Protein AF-A0A3D5J5J3-F1 (afdb_monomer_lite)

Organism: NCBI:txid398743

pLDDT: mean 87.28, std 13.58, range [39.84, 97.69]

Secondary structure (DSSP, 8-state):
----------------HHHHHHHHHHTHHHHHHHHHHHHHHHHHHHHTSPPPEEEEEEEE-PPPPPTT--TT-------SS--HHHHHHHHHHTSHHHHHHHHHHTT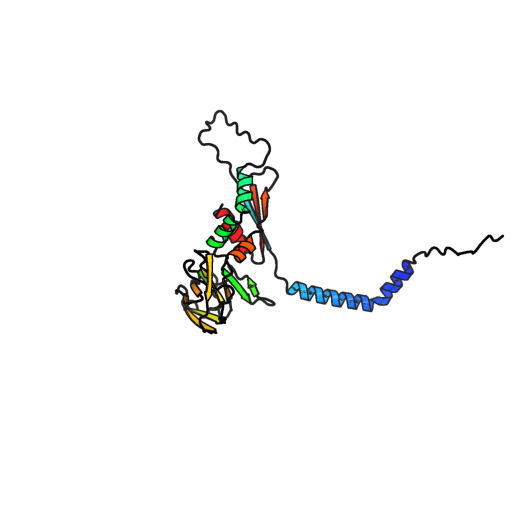TTEEEEEE-SSSEEE-TTTSSEEEEE-TTSEEEBSPEEEEEE-SSSEEEEEEEPPSSEEEEETTT--EEEE--S--EEEEEEETT-EEE-SS-EEEEEE-SSPP-TT-EEEEEEPPHHHHHHHHTT-EEEESSTT-SEEEEEEEES-HHHHHHHHHHHHHH-

Foldseek 3Di:
DDDDDDPPPPPPPPPPPVVVVVVVVVVVVVVVVVVVVVVVVVVVVVVQDFDKDKDKDKDFADDDDDPPDDPPDDPPPPPFAAPPVLVVLLPLLLDLVLLLQLCLVVVLLKFKWFDDPNGIAGCVPVDQKDKAAPLQDWAWAPWKWKWAAADPWKIKIKTFDDQWTKIARNVVLDIDIDGDPDGMDIDMDTQQDFDDDNHGTIGIHGDPHDDPHPTIMIIGGHRSVVSSVQFSPWDWDAPDGRGSMIMTMDMDSDPVVRVSSVVSSVVSD

Radius of gyration: 30.48 Å; chains: 1; bounding box: 110×50×76 Å

Structure (mmCIF, N/CA/C/O backbone):
data_AF-A0A3D5J5J3-F1
#
_entry.id   AF-A0A3D5J5J3-F1
#
loop_
_atom_site.group_PDB
_atom_site.id
_atom_site.type_symbol
_atom_site.label_atom_id
_atom_site.label_alt_id
_atom_site.label_comp_id
_atom_site.label_asym_id
_atom_site.label_entity_id
_atom_site.label_seq_id
_atom_site.pdbx_PDB_ins_code
_atom_site.Cartn_x
_atom_site.Cartn_y
_atom_site.Cartn_z
_atom_site.occupancy
_atom_site.B_iso_or_equiv
_atom_site.auth_seq_id
_atom_site.auth_comp_id
_atom_site.auth_asym_id
_atom_site.auth_atom_id
_atom_site.pdbx_PDB_model_num
ATOM 1 N N . MET A 1 1 ? 87.410 9.913 -2.635 1.00 39.84 1 MET A N 1
ATOM 2 C CA . MET A 1 1 ? 86.951 9.200 -3.844 1.00 39.84 1 MET A CA 1
ATOM 3 C C . MET A 1 1 ? 86.906 7.730 -3.463 1.00 39.84 1 MET A C 1
ATOM 5 O O . MET A 1 1 ? 87.960 7.125 -3.438 1.00 39.84 1 MET A O 1
ATOM 9 N N . ALA A 1 2 ? 85.840 7.141 -2.916 1.00 46.59 2 ALA A N 1
ATOM 10 C CA . ALA A 1 2 ? 84.406 7.306 -3.168 1.00 46.59 2 ALA A CA 1
ATOM 11 C C . ALA A 1 2 ? 84.091 7.226 -4.662 1.00 46.59 2 ALA A C 1
ATOM 13 O O . ALA A 1 2 ? 84.246 8.241 -5.336 1.00 46.59 2 ALA A O 1
ATOM 14 N N . HIS A 1 3 ? 83.781 6.017 -5.142 1.00 42.28 3 HIS A N 1
ATOM 15 C CA . HIS A 1 3 ? 82.598 5.666 -5.942 1.00 42.28 3 HIS A CA 1
ATOM 16 C C . HIS A 1 3 ? 82.651 4.186 -6.382 1.00 42.28 3 HIS A C 1
ATOM 18 O O . HIS A 1 3 ? 83.746 3.650 -6.533 1.00 42.28 3 HIS A O 1
ATOM 24 N N . GLU A 1 4 ? 81.460 3.605 -6.579 1.00 45.56 4 GLU A N 1
ATOM 25 C CA . GLU A 1 4 ? 81.121 2.323 -7.229 1.00 45.56 4 GLU A CA 1
ATOM 26 C C . GLU A 1 4 ? 81.507 1.021 -6.479 1.00 45.56 4 GLU A C 1
ATOM 28 O O . GLU A 1 4 ? 82.667 0.785 -6.169 1.00 45.56 4 GLU A O 1
ATOM 33 N N . GLU A 1 5 ? 80.621 0.068 -6.176 1.00 45.16 5 GLU A N 1
ATOM 34 C CA . GLU A 1 5 ? 79.220 -0.137 -6.558 1.00 45.16 5 GLU A CA 1
ATOM 35 C C . GLU A 1 5 ? 78.617 -1.169 -5.581 1.00 45.16 5 GLU A C 1
ATOM 37 O O . GLU A 1 5 ? 79.081 -2.309 -5.501 1.00 45.16 5 GLU A O 1
ATOM 42 N N . ASP A 1 6 ? 77.587 -0.778 -4.824 1.00 46.19 6 ASP A N 1
ATOM 43 C CA . ASP A 1 6 ? 76.689 -1.742 -4.193 1.00 46.19 6 ASP A CA 1
ATOM 44 C C . ASP A 1 6 ? 75.953 -2.462 -5.323 1.00 46.19 6 ASP A C 1
ATOM 46 O O . ASP A 1 6 ? 75.063 -1.903 -5.967 1.00 46.19 6 ASP A O 1
ATOM 50 N N . HIS A 1 7 ? 76.320 -3.719 -5.561 1.00 44.44 7 HIS A N 1
ATOM 51 C CA . HIS A 1 7 ? 75.531 -4.640 -6.366 1.00 44.44 7 HIS A CA 1
ATOM 52 C C . HIS A 1 7 ? 74.226 -4.939 -5.609 1.00 44.44 7 HIS A C 1
ATOM 54 O O . HIS A 1 7 ? 74.050 -5.990 -4.992 1.00 44.44 7 HIS A O 1
ATOM 60 N N . ILE A 1 8 ? 73.286 -3.995 -5.649 1.00 54.59 8 ILE A N 1
ATOM 61 C CA . ILE A 1 8 ? 71.881 -4.280 -5.397 1.00 54.59 8 ILE A CA 1
ATOM 62 C C . ILE A 1 8 ? 71.469 -5.172 -6.559 1.00 54.59 8 ILE A C 1
ATOM 64 O O . ILE A 1 8 ? 71.226 -4.712 -7.673 1.00 54.59 8 ILE A O 1
ATOM 68 N N . SER A 1 9 ? 71.472 -6.481 -6.320 1.00 46.94 9 SER A N 1
ATOM 69 C CA . SER A 1 9 ? 70.801 -7.426 -7.193 1.00 46.94 9 SER A CA 1
ATOM 70 C C . SER A 1 9 ? 69.340 -7.000 -7.263 1.00 46.94 9 SER A C 1
ATOM 72 O O . SER A 1 9 ? 68.570 -7.244 -6.331 1.00 46.94 9 SER A O 1
ATOM 74 N N . ASP A 1 10 ? 68.991 -6.329 -8.352 1.00 52.75 10 ASP A N 1
ATOM 75 C CA . ASP A 1 10 ? 67.630 -6.062 -8.778 1.00 52.75 10 ASP A CA 1
ATOM 76 C C . ASP A 1 10 ? 66.994 -7.420 -9.107 1.00 52.75 10 ASP A C 1
ATOM 78 O O . ASP A 1 10 ? 66.958 -7.888 -10.247 1.00 52.75 10 ASP A O 1
ATOM 82 N N . VAL A 1 11 ? 66.601 -8.150 -8.058 1.00 53.28 11 VAL A N 1
ATOM 83 C CA . VAL A 1 11 ? 65.781 -9.348 -8.185 1.00 53.28 11 VAL A CA 1
ATOM 84 C C . VAL A 1 11 ? 64.400 -8.829 -8.527 1.00 53.28 11 VAL A C 1
ATOM 86 O O . VAL A 1 11 ? 63.564 -8.612 -7.649 1.00 53.28 11 VAL A O 1
ATOM 89 N N . GLY A 1 12 ? 64.174 -8.610 -9.821 1.00 54.88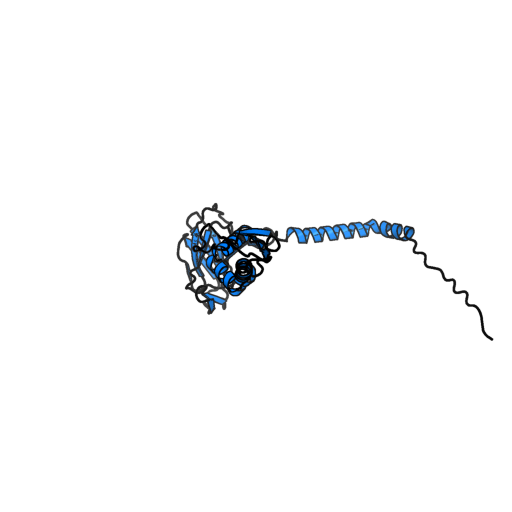 12 GLY A N 1
ATOM 90 C CA . GLY A 1 12 ? 62.841 -8.471 -10.374 1.00 54.88 12 GLY A CA 1
ATOM 91 C C . GLY A 1 12 ? 62.007 -9.631 -9.848 1.00 54.88 12 GLY A C 1
ATOM 92 O O . GLY A 1 12 ? 62.192 -10.778 -10.264 1.00 54.88 12 GLY A O 1
ATOM 93 N N . SER A 1 13 ? 61.151 -9.336 -8.867 1.00 62.59 13 SER A N 1
ATOM 94 C CA . SER A 1 13 ? 60.240 -10.284 -8.234 1.00 62.59 13 SER A CA 1
ATOM 95 C C . SER A 1 13 ? 59.271 -10.771 -9.302 1.00 62.59 13 SER A C 1
ATOM 97 O O . SER A 1 13 ? 58.202 -10.207 -9.531 1.00 62.59 13 SER A O 1
ATOM 99 N N . THR A 1 14 ? 59.703 -11.788 -10.040 1.00 70.75 14 THR A N 1
ATOM 100 C CA . THR A 1 14 ? 58.895 -12.444 -11.052 1.00 70.75 14 THR A CA 1
ATOM 101 C C . THR A 1 14 ? 57.861 -13.243 -10.280 1.00 70.75 14 THR A C 1
ATOM 103 O O . THR A 1 14 ? 58.182 -14.257 -9.663 1.00 70.75 14 THR A O 1
ATOM 106 N N . PHE A 1 15 ? 56.633 -12.731 -10.229 1.00 79.44 15 PHE A N 1
ATOM 107 C CA . PHE A 1 15 ? 55.535 -13.372 -9.519 1.00 79.44 15 PHE A CA 1
ATOM 108 C C . PHE A 1 15 ? 55.319 -14.793 -10.061 1.00 79.44 15 PHE A C 1
ATOM 110 O O . PHE A 1 15 ? 54.893 -14.973 -11.204 1.00 79.44 15 PHE A O 1
ATOM 117 N N . ASP A 1 16 ? 55.605 -15.807 -9.240 1.00 84.56 16 ASP A N 1
ATOM 118 C CA . ASP A 1 16 ? 55.347 -17.206 -9.582 1.00 84.56 16 ASP A CA 1
ATOM 119 C C . ASP A 1 16 ? 53.846 -17.503 -9.487 1.00 84.56 16 ASP A C 1
ATOM 121 O O . ASP A 1 16 ? 53.306 -17.932 -8.461 1.00 84.56 16 ASP A O 1
ATOM 125 N N . PHE A 1 17 ? 53.166 -17.273 -10.606 1.00 86.62 17 PHE A N 1
ATOM 126 C CA . PHE A 1 17 ? 51.742 -17.534 -10.756 1.00 86.62 17 PHE A CA 1
ATOM 127 C C . PHE A 1 17 ? 51.383 -19.001 -10.473 1.00 86.62 17 PHE A C 1
ATOM 129 O O . PHE A 1 17 ? 50.356 -19.287 -9.854 1.00 86.62 17 PHE A O 1
ATOM 136 N N . LYS A 1 18 ? 52.229 -19.951 -10.886 1.00 85.38 18 LYS A N 1
ATOM 137 C CA . LYS A 1 18 ? 51.940 -21.385 -10.761 1.00 85.38 18 LYS A CA 1
ATOM 138 C C . LYS A 1 18 ? 52.036 -21.841 -9.305 1.00 85.38 18 LYS A C 1
ATOM 140 O O . LYS A 1 18 ? 51.146 -22.550 -8.827 1.00 85.38 18 LYS A O 1
ATOM 145 N N . GLY A 1 19 ? 53.076 -21.402 -8.595 1.00 86.25 19 GLY A N 1
ATOM 146 C CA . GLY A 1 19 ? 53.246 -21.652 -7.164 1.00 86.25 19 GLY A CA 1
ATOM 147 C C . GLY A 1 19 ? 52.129 -21.029 -6.323 1.00 86.25 19 GLY A C 1
ATOM 148 O O . GLY A 1 19 ? 51.603 -21.672 -5.410 1.00 86.25 19 GLY A O 1
ATOM 149 N N . PHE A 1 20 ? 51.691 -19.817 -6.676 1.00 88.81 20 PHE A N 1
ATOM 150 C CA . PHE A 1 20 ? 50.567 -19.153 -6.015 1.00 88.81 20 PHE A CA 1
ATOM 151 C C . PHE A 1 20 ? 49.255 -19.945 -6.149 1.00 88.81 20 PHE A C 1
ATOM 153 O O . PHE A 1 20 ? 48.585 -20.196 -5.146 1.00 88.81 20 PHE A O 1
ATOM 160 N N . VAL A 1 21 ? 48.911 -20.409 -7.356 1.00 89.19 21 VAL A N 1
ATOM 161 C CA . VAL A 1 21 ? 47.674 -21.176 -7.599 1.00 89.19 21 VAL A CA 1
ATOM 162 C C . VAL A 1 21 ? 47.655 -22.494 -6.817 1.00 89.19 21 VAL A C 1
ATOM 164 O O . VAL A 1 21 ? 46.655 -22.806 -6.168 1.00 89.19 21 VAL A O 1
ATOM 167 N N . LEU A 1 22 ? 48.761 -23.247 -6.805 1.00 89.56 22 LEU A N 1
ATOM 168 C CA . LEU A 1 22 ? 48.863 -24.488 -6.021 1.00 89.56 22 LEU A CA 1
ATOM 169 C C . LEU A 1 22 ? 48.697 -24.232 -4.518 1.00 89.56 22 LEU A C 1
ATOM 171 O O . LEU A 1 22 ? 48.034 -25.006 -3.824 1.00 89.56 22 LEU A O 1
ATOM 175 N N . LYS A 1 23 ? 49.245 -23.117 -4.018 1.00 88.44 23 LYS A N 1
ATOM 176 C CA . LYS A 1 23 ? 49.096 -22.712 -2.617 1.00 88.44 23 LYS A CA 1
ATOM 177 C C . LYS A 1 23 ? 47.645 -22.379 -2.272 1.00 88.44 23 LYS A C 1
ATOM 179 O O . LYS A 1 23 ? 47.175 -22.809 -1.225 1.00 88.44 23 LYS A O 1
ATOM 184 N N . VAL A 1 24 ? 46.918 -21.681 -3.146 1.00 89.25 24 VAL A N 1
ATOM 185 C CA . VAL A 1 24 ? 45.486 -21.382 -2.950 1.00 89.25 24 VAL A CA 1
ATOM 186 C C . VAL A 1 24 ? 44.647 -22.663 -2.946 1.00 89.25 24 VAL A C 1
ATOM 188 O O . VAL A 1 24 ? 43.840 -22.859 -2.038 1.00 89.25 24 VAL A O 1
ATOM 191 N N . ILE A 1 25 ? 44.875 -23.575 -3.898 1.00 90.50 25 ILE A N 1
ATOM 192 C CA . ILE A 1 25 ? 44.150 -24.857 -3.981 1.00 90.50 25 ILE A CA 1
ATOM 193 C C . ILE A 1 25 ? 44.450 -25.755 -2.770 1.00 90.50 25 ILE A C 1
ATOM 195 O O . ILE A 1 25 ? 43.572 -26.486 -2.317 1.00 90.50 25 ILE A O 1
ATOM 199 N N . SER A 1 26 ? 45.644 -25.669 -2.177 1.00 92.44 26 SER A N 1
ATOM 200 C CA . SER A 1 26 ? 45.972 -26.392 -0.937 1.00 92.44 26 SER A CA 1
ATOM 201 C C . SER A 1 26 ? 45.006 -26.061 0.217 1.00 92.44 26 SER A C 1
ATOM 203 O O . SER A 1 26 ? 44.666 -26.931 1.021 1.00 92.44 26 SER A O 1
ATOM 205 N N . TYR A 1 27 ? 44.450 -24.842 0.246 1.00 93.31 27 TYR A N 1
ATOM 206 C CA . TYR A 1 27 ? 43.422 -24.422 1.206 1.00 93.31 27 TYR A CA 1
ATOM 207 C C . TYR A 1 27 ? 41.985 -24.798 0.792 1.00 93.31 27 TYR A C 1
ATOM 209 O O . TYR A 1 27 ? 41.029 -24.188 1.275 1.00 93.31 27 TYR A O 1
ATOM 217 N N . TRP A 1 28 ? 41.790 -25.818 -0.054 1.00 91.69 28 TRP A N 1
ATOM 218 C CA . TRP A 1 28 ? 40.473 -26.237 -0.562 1.00 91.69 28 TRP A CA 1
ATOM 219 C C . TRP A 1 28 ? 39.405 -26.435 0.526 1.00 91.69 28 TRP A C 1
ATOM 221 O O . TRP A 1 28 ? 38.234 -26.161 0.278 1.00 91.69 28 TRP A O 1
ATOM 231 N N . LYS A 1 29 ? 39.783 -26.847 1.747 1.00 95.06 29 LYS A N 1
ATOM 232 C CA . LYS A 1 29 ? 38.853 -26.965 2.887 1.00 95.06 29 LYS A CA 1
ATOM 233 C C . LYS A 1 29 ? 38.291 -25.610 3.329 1.00 95.06 29 LYS A C 1
ATOM 235 O O . LYS A 1 29 ? 37.094 -25.509 3.575 1.00 95.06 29 LYS A O 1
ATOM 240 N N . LEU A 1 30 ? 39.133 -24.573 3.408 1.00 94.12 30 LEU A N 1
ATOM 241 C CA . LEU A 1 30 ? 38.703 -23.206 3.733 1.00 94.12 30 LEU A CA 1
ATOM 242 C C . LEU A 1 30 ? 37.847 -22.622 2.609 1.00 94.12 30 LEU A C 1
ATOM 244 O O . LEU A 1 30 ? 36.858 -21.949 2.884 1.00 94.12 30 LEU A O 1
ATOM 248 N N . ILE A 1 31 ? 38.195 -22.922 1.355 1.00 93.50 31 ILE A N 1
ATOM 249 C CA . ILE A 1 31 ? 37.403 -22.524 0.187 1.00 93.50 31 ILE A CA 1
ATOM 250 C C . ILE A 1 31 ? 36.017 -23.172 0.251 1.00 93.50 31 ILE A C 1
ATOM 252 O O . ILE A 1 31 ? 35.013 -22.470 0.178 1.00 93.50 31 ILE A O 1
ATOM 256 N N . LEU A 1 32 ? 35.945 -24.489 0.458 1.00 95.44 32 LEU A N 1
ATOM 257 C CA . LEU A 1 32 ? 34.681 -25.218 0.558 1.00 95.44 32 LEU A CA 1
ATOM 258 C C . LEU A 1 32 ? 33.825 -24.718 1.728 1.00 95.44 32 LEU A C 1
ATOM 260 O O . LEU A 1 32 ? 32.619 -24.522 1.574 1.00 95.44 32 LEU A O 1
ATOM 264 N N . PHE A 1 33 ? 34.446 -24.468 2.881 1.00 96.81 33 PHE A N 1
ATOM 265 C CA . PHE A 1 33 ? 33.766 -23.889 4.034 1.00 96.81 33 PHE A CA 1
ATOM 266 C C . PHE A 1 33 ? 33.207 -22.495 3.716 1.00 96.81 33 PHE A C 1
ATOM 268 O O . PHE A 1 33 ? 32.026 -22.243 3.939 1.00 96.81 33 PHE A O 1
ATOM 275 N N . SER A 1 34 ? 34.018 -21.618 3.119 1.00 96.19 34 SER A N 1
ATOM 276 C CA . SER A 1 34 ? 33.604 -20.270 2.712 1.00 96.19 34 SER A CA 1
ATOM 277 C C . SER A 1 34 ? 32.453 -20.291 1.699 1.00 96.19 34 SER A C 1
ATOM 279 O O . SER A 1 34 ? 31.481 -19.548 1.852 1.00 96.19 34 SER A O 1
ATOM 281 N N . ILE A 1 35 ? 32.499 -21.190 0.709 1.00 96.62 35 ILE A N 1
ATOM 282 C CA . ILE A 1 35 ? 31.411 -21.390 -0.261 1.00 96.62 35 ILE A CA 1
ATOM 283 C C . ILE A 1 35 ? 30.136 -21.840 0.453 1.00 96.62 35 ILE A C 1
ATOM 285 O O . ILE A 1 35 ? 29.069 -21.282 0.211 1.00 96.62 35 ILE A O 1
ATOM 289 N N . THR A 1 36 ? 30.242 -22.811 1.362 1.00 97.62 36 THR A N 1
ATOM 290 C CA . THR A 1 36 ? 29.091 -23.338 2.111 1.00 97.62 36 THR A CA 1
ATOM 291 C C . THR A 1 36 ? 28.426 -22.242 2.941 1.00 97.62 36 THR A C 1
ATOM 293 O O . THR A 1 36 ? 27.210 -22.072 2.879 1.00 97.62 36 THR A O 1
ATOM 296 N N . VAL A 1 37 ? 29.218 -21.445 3.666 1.00 97.69 37 VAL A N 1
ATOM 297 C CA . VAL A 1 37 ? 28.715 -20.307 4.448 1.00 97.69 37 VAL A CA 1
ATOM 298 C C . VAL A 1 37 ? 28.074 -19.259 3.535 1.00 97.69 37 VAL A C 1
ATOM 300 O O . VAL A 1 37 ? 26.977 -18.784 3.822 1.00 97.69 37 VAL A O 1
ATOM 303 N N . SER A 1 38 ? 28.706 -18.939 2.405 1.00 97.31 38 SER A N 1
ATOM 304 C CA . SER A 1 38 ? 28.184 -17.959 1.444 1.00 97.31 38 SER A CA 1
ATOM 305 C C . SER A 1 38 ? 26.843 -18.395 0.845 1.00 97.31 38 SER A C 1
ATOM 307 O O . SER A 1 38 ? 25.917 -17.589 0.764 1.00 97.31 38 SER A O 1
ATOM 309 N N . LEU A 1 39 ? 26.700 -19.676 0.482 1.00 97.69 39 LEU A N 1
ATOM 310 C CA . LEU A 1 39 ? 25.444 -20.244 -0.015 1.00 97.69 39 LEU A CA 1
ATOM 311 C C . LEU A 1 39 ? 24.358 -20.263 1.063 1.00 97.69 39 LEU A C 1
ATOM 313 O O . LEU A 1 39 ? 23.215 -19.917 0.770 1.00 97.69 39 LEU A O 1
ATOM 317 N N . ALA A 1 40 ? 24.705 -20.598 2.308 1.00 97.25 40 ALA A N 1
ATOM 318 C CA . ALA A 1 40 ? 23.764 -20.561 3.424 1.00 97.25 40 ALA A CA 1
ATOM 319 C C . ALA A 1 40 ? 23.225 -19.139 3.664 1.00 97.25 40 ALA A C 1
ATOM 321 O O . ALA A 1 40 ? 22.014 -18.947 3.781 1.00 97.25 40 ALA A O 1
ATOM 322 N N . VAL A 1 41 ? 24.103 -18.128 3.660 1.00 96.69 41 VAL A N 1
ATOM 323 C CA . VAL A 1 41 ? 23.714 -16.712 3.798 1.00 96.69 41 VAL A CA 1
ATOM 324 C C . VAL A 1 41 ? 22.884 -16.242 2.599 1.00 96.69 41 VAL A C 1
ATOM 326 O O . VAL A 1 41 ? 21.880 -15.548 2.774 1.00 96.69 41 VAL A O 1
ATOM 329 N N . ALA A 1 42 ? 23.257 -16.632 1.377 1.00 96.44 42 ALA A N 1
ATOM 330 C CA . ALA A 1 42 ? 22.503 -16.292 0.173 1.00 96.44 42 ALA A CA 1
ATOM 331 C C . ALA A 1 42 ? 21.087 -16.892 0.195 1.00 96.44 42 ALA A C 1
ATOM 333 O O . ALA A 1 42 ? 20.120 -16.179 -0.071 1.00 96.44 42 ALA A O 1
ATOM 334 N N . TYR A 1 43 ? 20.956 -18.168 0.570 1.00 95.56 43 TYR A N 1
ATOM 335 C CA . TYR A 1 43 ? 19.669 -18.850 0.707 1.00 95.56 43 TYR A CA 1
ATOM 336 C C . TYR A 1 43 ? 18.789 -18.180 1.767 1.00 95.56 43 TYR A C 1
ATOM 338 O O . TYR A 1 43 ? 17.646 -17.824 1.482 1.00 95.56 43 TYR A O 1
ATOM 346 N N . TYR A 1 44 ? 19.350 -17.922 2.954 1.00 93.50 44 TYR A N 1
ATOM 347 C CA . TYR A 1 44 ? 18.651 -17.251 4.052 1.00 93.50 44 TYR A CA 1
ATOM 348 C C . TYR A 1 44 ? 18.076 -15.889 3.638 1.00 93.50 44 TYR A C 1
ATOM 350 O O . TYR A 1 44 ? 16.941 -15.556 3.979 1.00 93.50 44 TYR A O 1
ATOM 358 N N . ASN A 1 45 ? 18.841 -15.114 2.865 1.00 92.56 45 ASN A N 1
ATOM 359 C CA . ASN A 1 45 ? 18.398 -13.816 2.365 1.00 92.56 45 ASN A CA 1
ATOM 360 C C . ASN A 1 45 ? 17.374 -13.922 1.227 1.00 92.56 45 ASN A C 1
ATOM 362 O O . ASN A 1 45 ? 16.492 -13.073 1.141 1.00 92.56 45 ASN A O 1
ATOM 366 N N . ASN A 1 46 ? 17.491 -14.911 0.337 1.00 91.94 46 ASN A N 1
ATOM 367 C CA . ASN A 1 46 ? 16.614 -15.037 -0.830 1.00 91.94 46 ASN A CA 1
ATOM 368 C C . ASN A 1 46 ? 15.195 -15.460 -0.426 1.00 91.94 46 ASN A C 1
ATOM 370 O O . ASN A 1 46 ? 14.224 -14.814 -0.804 1.00 91.94 46 ASN A O 1
ATOM 374 N N . VAL A 1 47 ? 15.083 -16.468 0.442 1.00 89.50 47 VAL A N 1
ATOM 375 C CA . VAL A 1 47 ? 13.795 -17.029 0.883 1.00 89.50 47 VAL A CA 1
ATOM 376 C C . VAL A 1 47 ? 12.908 -16.003 1.608 1.00 89.50 47 VAL A C 1
ATOM 378 O O . VAL A 1 47 ? 11.685 -16.093 1.574 1.00 89.50 47 VAL A O 1
ATOM 381 N N . ARG A 1 48 ? 13.508 -14.985 2.235 1.00 89.62 48 ARG A N 1
ATOM 382 C CA . ARG A 1 48 ? 12.783 -13.948 2.988 1.00 89.62 48 ARG A CA 1
ATOM 383 C C . ARG A 1 48 ? 12.432 -12.710 2.169 1.00 89.62 48 ARG A C 1
ATOM 385 O O . ARG A 1 48 ? 11.743 -11.830 2.681 1.00 89.62 48 ARG A O 1
ATOM 392 N N . LYS A 1 49 ? 12.913 -12.584 0.931 1.00 89.00 49 LYS A N 1
ATOM 393 C CA . LYS A 1 49 ? 12.600 -11.426 0.085 1.00 89.00 49 LYS A CA 1
ATOM 394 C C . LYS A 1 49 ? 11.264 -11.636 -0.616 1.00 89.00 49 LYS A C 1
ATOM 396 O O . LYS A 1 49 ? 11.030 -12.678 -1.217 1.00 89.00 49 LYS A O 1
ATOM 401 N N . LEU A 1 50 ? 10.399 -10.623 -0.566 1.00 89.38 50 LEU A N 1
ATOM 402 C CA . LEU A 1 50 ? 9.163 -10.638 -1.349 1.00 89.38 50 LEU A CA 1
ATOM 403 C C . LEU A 1 50 ? 9.477 -10.439 -2.835 1.00 89.38 50 LEU A C 1
ATOM 405 O O . LEU A 1 50 ? 10.386 -9.667 -3.163 1.00 89.38 50 LEU A O 1
ATOM 409 N N . PRO A 1 51 ? 8.719 -11.086 -3.736 1.00 89.75 51 PRO A N 1
ATOM 410 C CA . PRO A 1 51 ? 8.820 -10.806 -5.157 1.00 89.75 51 PRO A CA 1
ATOM 411 C C . PRO A 1 51 ? 8.416 -9.354 -5.430 1.00 89.75 51 PRO A C 1
ATOM 413 O O . PRO A 1 51 ? 7.385 -8.876 -4.955 1.00 89.75 51 PRO A O 1
ATOM 416 N N . VAL A 1 52 ? 9.235 -8.662 -6.219 1.00 92.38 52 VAL A N 1
ATOM 417 C CA . VAL A 1 52 ? 8.962 -7.302 -6.688 1.00 92.38 52 VAL A CA 1
ATOM 418 C C . VAL A 1 52 ? 8.508 -7.392 -8.138 1.00 92.38 52 VAL A C 1
ATOM 420 O O . VAL A 1 52 ? 9.234 -7.887 -8.999 1.00 92.38 52 VAL A O 1
ATOM 423 N N . TYR A 1 53 ? 7.298 -6.920 -8.407 1.00 94.19 53 TYR A N 1
ATOM 424 C CA . TYR A 1 53 ? 6.699 -6.897 -9.733 1.00 94.19 53 TYR A CA 1
ATOM 425 C C . TYR A 1 53 ? 6.826 -5.511 -10.344 1.00 94.19 53 TYR A C 1
ATOM 427 O O . TYR A 1 53 ? 6.676 -4.505 -9.655 1.00 94.19 53 TYR A O 1
ATOM 435 N N . ARG A 1 54 ? 7.042 -5.469 -11.655 1.00 94.12 54 ARG A N 1
ATOM 436 C CA . ARG A 1 54 ? 6.942 -4.267 -12.478 1.00 94.12 54 ARG A CA 1
ATOM 437 C C . ARG A 1 54 ? 5.931 -4.558 -13.576 1.00 94.12 54 ARG A C 1
ATOM 439 O O . ARG A 1 54 ? 6.124 -5.515 -14.320 1.00 94.12 54 ARG A O 1
ATOM 446 N N . LEU A 1 55 ? 4.867 -3.765 -13.647 1.00 94.94 55 LEU A N 1
ATOM 447 C CA . LEU A 1 55 ? 3.875 -3.850 -14.720 1.00 94.94 55 LEU A CA 1
ATOM 448 C C . LEU A 1 55 ? 3.838 -2.536 -15.485 1.00 94.94 55 LEU A C 1
ATOM 450 O O . LEU A 1 55 ? 4.214 -1.486 -14.957 1.00 94.94 55 LEU A O 1
ATOM 454 N N . GLU A 1 56 ? 3.404 -2.626 -16.735 1.00 94.25 56 GLU A N 1
ATOM 455 C CA . GLU A 1 56 ? 3.421 -1.524 -17.685 1.00 94.25 56 GLU A CA 1
ATOM 456 C C . GLU A 1 56 ? 2.075 -1.455 -18.413 1.00 94.25 56 GLU A C 1
ATOM 458 O O . GLU A 1 56 ? 1.444 -2.483 -18.664 1.00 94.25 56 GLU A O 1
ATOM 463 N N . ASN A 1 57 ? 1.630 -0.243 -18.727 1.00 92.56 57 ASN A N 1
ATOM 464 C CA . ASN A 1 57 ? 0.425 0.042 -19.499 1.00 92.56 57 ASN A CA 1
ATOM 465 C C . ASN A 1 57 ? 0.778 1.039 -20.615 1.00 92.56 57 ASN A C 1
ATOM 467 O O . ASN A 1 57 ? 1.592 1.939 -20.399 1.00 92.56 57 ASN A O 1
ATOM 471 N N . LEU A 1 58 ? 0.192 0.856 -21.799 1.00 92.19 58 LEU A N 1
ATOM 472 C CA . LEU A 1 58 ? 0.354 1.750 -22.944 1.00 92.19 58 LEU A CA 1
ATOM 473 C C . LEU A 1 58 ? -0.941 2.530 -23.164 1.00 92.19 58 LEU A C 1
AT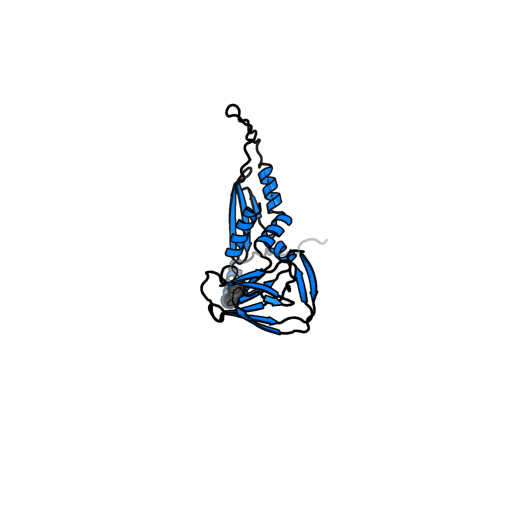OM 475 O O . LEU A 1 58 ? -1.999 1.930 -23.354 1.00 92.19 58 LEU A O 1
ATOM 479 N N . ILE A 1 59 ? -0.840 3.857 -23.204 1.00 90.81 59 ILE A N 1
ATOM 480 C CA . ILE A 1 59 ? -1.952 4.747 -23.545 1.00 90.81 59 ILE A CA 1
ATOM 481 C C . ILE A 1 59 ? -1.637 5.544 -24.801 1.00 90.81 59 ILE A C 1
ATOM 483 O O . ILE A 1 59 ? -0.526 6.038 -24.975 1.00 90.81 59 ILE A O 1
ATOM 487 N N . SER A 1 60 ? -2.626 5.693 -25.678 1.00 88.44 60 SER A N 1
ATOM 488 C CA . SER A 1 60 ? -2.521 6.534 -26.869 1.00 88.44 60 SER A CA 1
ATOM 489 C C . SER A 1 60 ? -3.229 7.861 -26.624 1.00 88.44 60 SER A C 1
ATOM 491 O O . SER A 1 60 ? -4.419 7.888 -26.313 1.00 88.44 60 SER A O 1
ATOM 493 N N . ILE A 1 61 ? -2.495 8.961 -26.766 1.00 83.38 61 ILE A N 1
ATOM 494 C CA . ILE A 1 61 ? -3.016 10.321 -26.669 1.00 83.38 61 ILE A CA 1
ATOM 495 C C . ILE A 1 61 ? -3.379 10.776 -28.071 1.00 83.38 61 ILE A C 1
ATOM 497 O O . ILE A 1 61 ? -2.518 10.932 -28.936 1.00 83.38 61 ILE A O 1
ATOM 501 N N . LYS A 1 62 ? -4.669 10.996 -28.300 1.00 77.06 62 LYS A N 1
ATOM 502 C CA . LYS A 1 62 ? -5.151 11.510 -29.574 1.00 77.06 62 LYS A CA 1
ATOM 503 C C . LYS A 1 62 ? -5.188 13.033 -29.534 1.00 77.06 62 LYS A C 1
ATOM 505 O O . LYS A 1 62 ? -5.814 13.621 -28.656 1.00 77.06 62 LYS A O 1
ATOM 510 N N . ASP A 1 63 ? -4.567 13.671 -30.518 1.00 67.81 63 ASP A N 1
ATOM 511 C CA . ASP A 1 63 ? -4.782 15.094 -30.750 1.00 67.81 63 ASP A CA 1
ATOM 512 C C . ASP A 1 63 ? -6.189 15.295 -31.332 1.00 67.81 63 ASP A C 1
ATOM 514 O O . ASP A 1 63 ? -6.517 14.752 -32.391 1.00 67.81 63 ASP A O 1
ATOM 518 N N . ASP A 1 64 ? -7.038 16.048 -30.626 1.00 61.81 64 ASP A N 1
ATOM 519 C CA . ASP A 1 64 ? -8.326 16.494 -31.170 1.00 61.81 64 ASP A CA 1
ATOM 520 C C . ASP A 1 64 ? -8.140 17.129 -32.551 1.00 61.81 64 ASP A C 1
ATOM 522 O O . ASP A 1 64 ? -7.489 18.167 -32.700 1.00 61.81 64 ASP A O 1
ATOM 526 N N . GLN A 1 65 ? -8.738 16.514 -33.571 1.00 57.69 65 GLN A N 1
ATOM 527 C CA . GLN A 1 65 ? -8.896 17.174 -34.856 1.00 57.69 65 GLN A CA 1
ATOM 528 C C . GLN A 1 65 ? -9.930 18.282 -34.685 1.00 57.69 65 GLN A C 1
ATOM 530 O O . GLN A 1 65 ? -11.048 18.033 -34.236 1.00 57.69 65 GLN A O 1
ATOM 535 N N . ASN A 1 66 ? -9.550 19.513 -35.022 1.00 55.28 66 ASN A N 1
ATOM 536 C CA . ASN A 1 66 ? -10.455 20.651 -34.940 1.00 55.28 66 ASN A CA 1
ATOM 537 C C . ASN A 1 66 ? -11.689 20.388 -35.838 1.00 55.28 66 ASN A C 1
ATOM 539 O O . ASN A 1 66 ? -11.516 20.176 -37.043 1.00 55.28 66 ASN A O 1
ATOM 543 N N . PRO A 1 67 ? -12.922 20.420 -35.295 1.00 57.56 67 PRO A N 1
ATOM 544 C CA . PRO A 1 67 ? -14.147 20.128 -36.046 1.00 57.56 67 PRO A CA 1
ATOM 545 C C . PRO A 1 67 ? -14.438 21.126 -37.182 1.00 57.56 67 PRO A C 1
ATOM 547 O O . PRO A 1 67 ? -15.332 20.884 -37.988 1.00 57.56 67 PRO A O 1
ATOM 550 N N . PHE A 1 68 ? -13.682 22.227 -37.279 1.00 60.16 68 PHE A N 1
ATOM 551 C CA . PHE A 1 68 ? -13.775 23.210 -38.362 1.00 60.16 68 PHE A CA 1
ATOM 552 C C . PHE A 1 68 ? -12.859 22.927 -39.572 1.00 60.16 68 PHE A C 1
ATOM 554 O O . PHE A 1 68 ? -12.883 23.695 -40.536 1.00 60.16 68 PHE A O 1
ATOM 561 N N . PHE A 1 69 ? -12.069 21.843 -39.578 1.00 57.22 69 PHE A N 1
ATOM 562 C CA . PHE A 1 69 ? -11.342 21.428 -40.785 1.00 57.22 69 PHE A CA 1
ATOM 563 C C . PHE A 1 69 ? -12.300 20.774 -41.791 1.00 57.22 69 PHE A C 1
ATOM 565 O O . PHE A 1 69 ? -12.770 19.656 -41.597 1.00 57.22 69 PHE A O 1
ATOM 572 N N . THR A 1 70 ? -12.579 21.471 -42.895 1.00 57.81 70 THR A N 1
ATOM 573 C CA . THR A 1 70 ? -13.249 20.880 -44.062 1.00 57.81 70 THR A CA 1
ATOM 574 C C . THR A 1 70 ? -12.256 20.033 -44.865 1.00 57.81 70 THR A C 1
ATOM 576 O O . THR A 1 70 ? -11.055 20.304 -44.892 1.00 57.81 70 THR A O 1
ATOM 579 N N . SER A 1 71 ? -12.757 18.992 -45.528 1.00 59.78 71 SER A N 1
ATOM 580 C CA . SER A 1 71 ? -12.005 17.915 -46.194 1.00 59.78 71 SER A CA 1
ATOM 581 C C . SER A 1 71 ? -11.026 18.331 -47.307 1.00 59.78 71 SER A C 1
ATOM 583 O O . SER A 1 71 ? -10.344 17.465 -47.848 1.00 59.78 71 SER A O 1
ATOM 585 N N . ASN A 1 72 ? -10.919 19.619 -47.650 1.00 56.81 72 ASN A N 1
ATOM 586 C CA . ASN A 1 72 ? -10.137 20.073 -48.805 1.00 56.81 72 ASN A CA 1
ATOM 587 C C . ASN A 1 72 ? -8.760 20.666 -48.467 1.00 56.81 72 ASN A C 1
ATOM 589 O O . ASN A 1 72 ? -7.945 20.803 -49.377 1.00 56.81 72 ASN A O 1
ATOM 593 N N . THR A 1 73 ? -8.448 20.952 -47.197 1.00 55.44 73 THR A N 1
ATOM 594 C CA . THR A 1 73 ? -7.077 21.342 -46.813 1.00 55.44 73 THR A CA 1
ATOM 595 C C . THR A 1 73 ? -6.790 21.025 -45.345 1.00 55.44 73 THR A C 1
ATOM 597 O O . THR A 1 73 ? -6.940 21.851 -44.448 1.00 55.44 73 THR A O 1
ATOM 600 N N . SER A 1 74 ? -6.346 19.794 -45.098 1.00 50.84 74 SER A N 1
ATOM 601 C CA . SER A 1 74 ? -5.762 19.374 -43.824 1.00 50.84 74 SER A CA 1
ATOM 602 C C . SER A 1 74 ? -4.266 19.713 -43.839 1.00 50.84 74 SER A C 1
ATOM 604 O O . SER A 1 74 ? -3.445 18.939 -44.322 1.00 50.84 74 SER A O 1
ATOM 606 N N . LEU A 1 75 ? -3.898 20.902 -43.352 1.00 55.97 75 LEU A N 1
ATOM 607 C CA . LEU A 1 75 ? -2.515 21.194 -42.955 1.00 55.97 75 LEU A CA 1
ATOM 608 C C . LEU A 1 75 ? -2.404 21.047 -41.437 1.00 55.97 75 LEU A C 1
ATOM 610 O O . LEU A 1 75 ? -2.464 22.024 -40.695 1.00 55.97 75 LEU A O 1
ATOM 614 N N . THR A 1 76 ? -2.238 19.814 -40.964 1.00 53.03 76 THR A N 1
ATOM 615 C CA . THR A 1 76 ? -1.777 19.575 -39.592 1.00 53.03 76 THR A CA 1
ATOM 616 C C . THR A 1 76 ? -0.251 19.623 -39.600 1.00 53.03 76 THR A C 1
ATOM 618 O O . THR A 1 76 ? 0.422 18.674 -39.995 1.00 53.03 76 THR A O 1
ATOM 621 N N . PHE A 1 77 ? 0.301 20.777 -39.232 1.00 54.94 77 PHE A N 1
ATOM 622 C CA . PHE A 1 77 ? 1.742 21.020 -39.161 1.00 54.94 77 PHE A CA 1
ATOM 623 C C . PHE A 1 77 ? 2.316 20.401 -37.870 1.00 54.94 77 PHE A C 1
ATOM 625 O O . PHE A 1 77 ? 2.589 21.098 -36.900 1.00 54.94 77 PHE A O 1
ATOM 632 N N . ASN A 1 78 ? 2.525 19.083 -37.856 1.00 52.62 78 ASN A N 1
ATOM 633 C CA . ASN A 1 78 ? 3.264 18.412 -36.781 1.00 52.62 78 ASN A CA 1
ATOM 634 C C . ASN A 1 78 ? 4.770 18.468 -37.085 1.00 52.62 78 ASN A C 1
ATOM 636 O O . ASN A 1 78 ? 5.354 17.518 -37.605 1.00 52.62 78 ASN A O 1
ATOM 640 N N . TRP A 1 79 ? 5.404 19.612 -36.817 1.00 52.31 79 TRP A N 1
ATOM 641 C CA . TRP A 1 79 ? 6.848 19.788 -37.010 1.00 52.31 79 TRP A CA 1
ATOM 642 C C . TRP A 1 79 ? 7.623 19.131 -35.865 1.00 52.31 79 TRP A C 1
ATOM 644 O O . TRP A 1 79 ? 7.977 19.772 -34.885 1.00 52.31 79 TRP A O 1
ATOM 654 N N . GLY A 1 80 ? 7.886 17.829 -36.012 1.00 52.53 80 GLY A N 1
ATOM 655 C CA . GLY A 1 80 ? 9.091 17.169 -35.492 1.00 52.53 80 GLY A CA 1
ATOM 656 C C . GLY A 1 80 ? 9.322 17.153 -33.975 1.00 52.53 80 GLY A C 1
ATOM 657 O O . GLY A 1 80 ? 10.480 17.175 -33.564 1.00 52.53 80 GLY A O 1
ATOM 658 N N . GLY A 1 81 ? 8.275 17.085 -33.148 1.00 59.47 81 GLY A N 1
ATOM 659 C CA . GLY A 1 81 ? 8.382 16.967 -31.685 1.00 59.47 81 GLY A CA 1
ATOM 660 C C . GLY A 1 81 ? 7.220 16.185 -31.061 1.00 59.47 81 GLY A C 1
ATOM 661 O O . GLY A 1 81 ? 6.237 15.890 -31.740 1.00 59.47 81 GLY A O 1
ATOM 662 N N . THR A 1 82 ? 7.323 15.821 -29.776 1.00 61.44 82 THR A N 1
ATOM 663 C CA . THR A 1 82 ? 6.170 15.298 -29.018 1.00 61.44 82 THR A CA 1
ATOM 664 C C . THR A 1 82 ? 5.082 16.373 -28.962 1.00 61.44 82 THR A C 1
ATOM 666 O O . THR A 1 82 ? 5.392 17.527 -28.676 1.00 61.44 82 THR A O 1
ATOM 669 N N . SER A 1 83 ? 3.821 16.013 -29.248 1.00 72.50 83 SER A N 1
ATOM 670 C CA . SER A 1 83 ? 2.685 16.949 -29.140 1.00 72.50 83 SER A CA 1
ATOM 671 C C . SER A 1 83 ? 2.660 17.589 -27.747 1.00 72.50 83 SER A C 1
ATOM 673 O O . SER A 1 83 ? 2.932 16.915 -26.748 1.00 72.50 83 SER A O 1
ATOM 675 N N . ASP A 1 84 ? 2.299 18.873 -27.658 1.00 77.44 84 ASP A N 1
ATOM 676 C CA . ASP A 1 84 ? 2.134 19.571 -26.378 1.00 77.44 84 ASP A CA 1
ATOM 677 C C . ASP A 1 84 ? 1.198 18.798 -25.441 1.00 77.44 84 ASP A C 1
ATOM 679 O O . ASP A 1 84 ? 1.471 18.700 -24.247 1.00 77.44 84 ASP A O 1
ATOM 683 N N . LYS A 1 85 ? 0.169 18.128 -25.986 1.00 82.19 85 LYS A N 1
ATOM 684 C CA . LYS A 1 85 ? -0.743 17.271 -25.211 1.00 82.19 85 LYS A CA 1
AT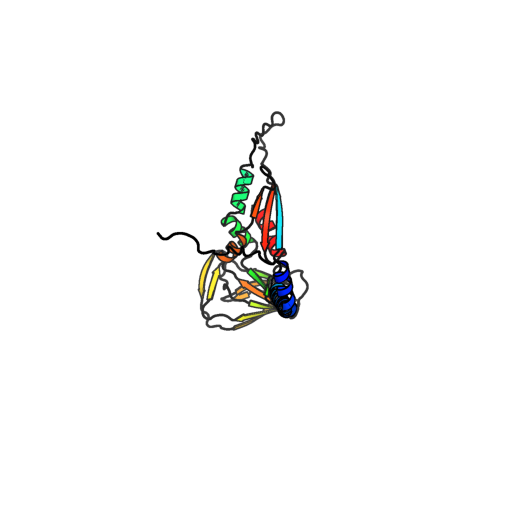OM 685 C C . LYS A 1 85 ? -0.037 16.076 -24.577 1.00 82.19 85 LYS A C 1
ATOM 687 O O . LYS A 1 85 ? -0.348 15.713 -23.445 1.00 82.19 85 LYS A O 1
ATOM 692 N N . VAL A 1 86 ? 0.935 15.483 -25.270 1.00 85.44 86 VAL A N 1
ATOM 693 C CA . VAL A 1 86 ? 1.747 14.376 -24.744 1.00 85.44 86 VAL A CA 1
ATOM 694 C C . VAL A 1 86 ? 2.607 14.869 -23.581 1.00 85.44 86 VAL A C 1
ATOM 696 O O . VAL A 1 86 ? 2.625 14.241 -22.524 1.00 85.44 86 VAL A O 1
ATOM 699 N N . ASN A 1 87 ? 3.257 16.026 -23.726 1.00 85.81 87 ASN A N 1
ATOM 700 C CA . ASN A 1 87 ? 4.067 16.619 -22.656 1.00 85.81 87 ASN A CA 1
ATOM 701 C C . ASN A 1 87 ? 3.207 17.043 -21.449 1.00 85.81 87 ASN A C 1
ATOM 703 O O . ASN A 1 87 ? 3.594 16.823 -20.296 1.00 85.81 87 ASN A O 1
ATOM 707 N N . THR A 1 88 ? 2.015 17.598 -21.694 1.00 88.69 88 THR A N 1
ATOM 708 C CA . THR A 1 88 ? 1.041 17.922 -20.645 1.00 88.69 88 THR A CA 1
ATOM 709 C C . THR A 1 88 ? 0.587 16.667 -19.909 1.00 88.69 88 THR A C 1
ATOM 711 O O . THR A 1 88 ? 0.615 16.656 -18.682 1.00 88.69 88 THR A O 1
ATOM 714 N N . ALA A 1 89 ? 0.247 15.588 -20.617 1.00 89.38 89 ALA A N 1
ATOM 715 C CA . ALA A 1 89 ? -0.147 14.330 -19.990 1.00 89.38 89 ALA A CA 1
ATOM 716 C C . ALA A 1 89 ? 0.982 13.721 -19.146 1.00 89.38 89 ALA A C 1
ATOM 718 O O . ALA A 1 89 ? 0.730 13.303 -18.020 1.00 89.38 89 ALA A O 1
ATOM 719 N N . ILE A 1 90 ? 2.233 13.739 -19.627 1.00 90.00 90 ILE A N 1
ATOM 720 C CA . ILE A 1 90 ? 3.400 13.323 -18.826 1.00 90.00 90 ILE A CA 1
ATOM 721 C C . ILE A 1 90 ? 3.483 14.143 -17.531 1.00 90.00 90 ILE A C 1
ATOM 723 O O . ILE A 1 90 ? 3.666 13.582 -16.450 1.00 90.00 90 ILE A O 1
ATOM 727 N N . THR A 1 91 ? 3.311 15.463 -17.630 1.00 89.88 91 THR A N 1
ATOM 728 C CA . THR A 1 91 ? 3.357 16.372 -16.475 1.00 89.88 91 THR A CA 1
ATOM 729 C C . THR A 1 91 ? 2.221 16.095 -15.487 1.00 89.88 91 THR A C 1
ATOM 731 O O . THR A 1 91 ? 2.465 16.050 -14.283 1.00 89.88 91 THR A O 1
ATOM 734 N N . ILE A 1 92 ? 0.995 15.875 -15.976 1.00 91.56 92 ILE A N 1
ATOM 735 C CA . ILE A 1 92 ? -0.177 15.574 -15.142 1.00 91.56 92 ILE A CA 1
ATOM 736 C C . ILE A 1 92 ? 0.004 14.230 -14.440 1.00 91.56 92 ILE A C 1
ATOM 738 O O . ILE A 1 92 ? -0.101 14.179 -13.216 1.00 91.56 92 ILE A O 1
ATOM 742 N N . LEU A 1 93 ? 0.343 13.171 -15.177 1.00 90.62 93 LEU A N 1
ATOM 743 C CA . LEU A 1 93 ? 0.525 11.822 -14.633 1.00 90.62 93 LEU A CA 1
ATOM 744 C C . LEU A 1 93 ? 1.654 11.757 -13.591 1.00 90.62 93 LEU A C 1
ATOM 746 O O . LEU A 1 93 ? 1.552 11.024 -12.612 1.00 90.62 93 LEU A O 1
ATOM 750 N N . GLY A 1 94 ? 2.719 12.544 -13.771 1.00 88.44 94 GLY A N 1
ATOM 751 C CA . GLY A 1 94 ? 3.801 12.672 -12.789 1.00 88.44 94 GLY A CA 1
ATOM 752 C C . GLY A 1 94 ? 3.483 13.606 -11.614 1.00 88.44 94 GLY A C 1
ATOM 753 O O . GLY A 1 94 ? 4.246 13.670 -10.647 1.00 88.44 94 GLY A O 1
ATOM 754 N N . SER A 1 95 ? 2.380 14.357 -11.674 1.00 90.81 95 SER A N 1
ATOM 755 C CA . SER A 1 95 ? 2.053 15.358 -10.662 1.00 90.81 95 SER A CA 1
ATOM 756 C C . SER A 1 95 ? 1.568 14.725 -9.360 1.00 90.81 95 SER A C 1
ATOM 758 O O . SER A 1 95 ? 0.921 13.676 -9.318 1.00 90.81 95 SER A O 1
ATOM 760 N N . ARG A 1 96 ? 1.843 15.411 -8.247 1.00 90.81 96 ARG A N 1
ATOM 761 C CA . ARG A 1 96 ? 1.321 14.999 -6.943 1.00 90.81 96 ARG A CA 1
ATOM 762 C C . ARG A 1 96 ? -0.209 15.039 -6.912 1.00 90.81 96 ARG A C 1
ATOM 764 O O . ARG A 1 96 ? -0.793 14.104 -6.390 1.00 90.81 96 ARG A O 1
ATOM 771 N N . THR A 1 97 ? -0.833 16.078 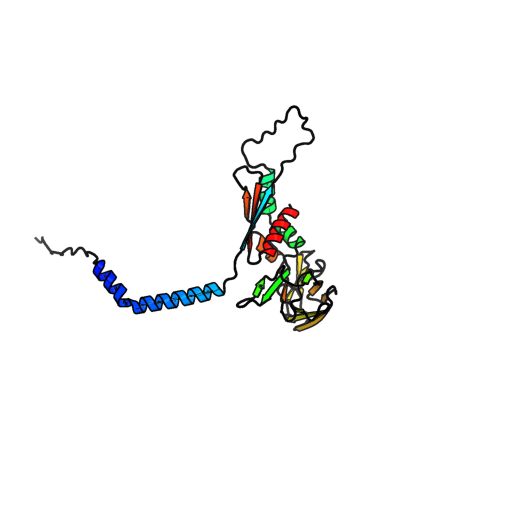-7.466 1.00 92.75 97 THR A N 1
ATOM 772 C CA . THR A 1 97 ? -2.294 16.261 -7.440 1.00 92.75 97 THR A CA 1
ATOM 773 C C . THR A 1 97 ? -3.026 15.105 -8.113 1.00 92.75 97 THR A C 1
ATOM 775 O O . THR A 1 97 ? -3.955 14.559 -7.530 1.00 92.75 97 THR A O 1
ATOM 778 N N . HIS A 1 98 ? -2.548 14.664 -9.280 1.00 93.00 98 HIS A N 1
ATOM 779 C CA . HIS A 1 98 ? -3.092 13.487 -9.954 1.00 93.00 98 HIS A CA 1
ATOM 780 C C . HIS A 1 98 ? -2.968 12.229 -9.081 1.00 93.00 98 HIS A C 1
ATOM 782 O O . HIS A 1 98 ? -3.927 11.485 -8.899 1.00 93.00 98 HIS A O 1
ATOM 788 N N . ASN A 1 99 ? -1.805 12.021 -8.460 1.00 92.50 99 ASN A N 1
ATOM 789 C CA . ASN A 1 99 ? -1.589 10.881 -7.568 1.00 92.50 99 ASN A CA 1
ATOM 790 C C . ASN A 1 99 ? -2.468 10.919 -6.312 1.00 92.50 99 ASN A C 1
ATOM 792 O O . ASN A 1 99 ? -2.862 9.861 -5.823 1.00 92.50 99 ASN A O 1
ATOM 796 N N . GLU A 1 100 ? -2.778 12.107 -5.788 1.00 94.25 100 GLU A N 1
ATOM 797 C CA . GLU A 1 100 ? -3.745 12.265 -4.697 1.00 94.25 100 GLU A CA 1
ATOM 798 C C . GLU A 1 100 ? -5.136 11.799 -5.119 1.00 94.25 100 GLU A C 1
ATOM 800 O O . GLU A 1 100 ? -5.728 10.988 -4.412 1.00 94.25 100 GLU A O 1
ATOM 805 N N . GLU A 1 101 ? -5.608 12.226 -6.289 1.00 94.38 101 GLU A N 1
ATOM 806 C CA . GLU A 1 101 ? -6.921 11.843 -6.811 1.00 94.38 101 GLU A CA 1
ATOM 807 C C . GLU A 1 101 ? -7.023 10.336 -7.093 1.00 94.38 101 GLU A C 1
ATOM 809 O O . GLU A 1 101 ? -8.013 9.698 -6.735 1.00 94.38 101 GLU A O 1
ATOM 814 N N . VAL A 1 102 ? -5.974 9.725 -7.655 1.00 95.19 102 VAL A N 1
ATOM 815 C CA . VAL A 1 102 ? -5.928 8.269 -7.879 1.00 95.19 102 VAL A CA 1
ATOM 816 C C . VAL A 1 102 ? -5.965 7.503 -6.554 1.00 95.19 102 VAL A C 1
ATOM 818 O O . VAL A 1 102 ? -6.715 6.536 -6.419 1.00 95.19 102 VAL A O 1
ATOM 821 N N . VAL A 1 103 ? -5.179 7.926 -5.557 1.00 94.81 103 VAL A N 1
ATOM 822 C CA . VAL A 1 103 ? -5.147 7.271 -4.238 1.00 94.81 103 VAL A CA 1
ATOM 823 C C . VAL A 1 103 ? -6.474 7.418 -3.503 1.00 94.81 103 VAL A C 1
ATOM 825 O O . VAL A 1 103 ? -6.911 6.464 -2.857 1.00 94.81 103 VAL A O 1
ATOM 828 N N . GLU A 1 104 ? -7.108 8.583 -3.603 1.00 93.94 104 GLU A N 1
ATOM 829 C CA . GLU A 1 104 ? -8.423 8.854 -3.028 1.00 93.94 104 GLU A CA 1
ATOM 830 C C . GLU A 1 104 ? -9.498 7.982 -3.681 1.00 93.94 104 GLU A C 1
ATOM 832 O O . GLU A 1 104 ? -10.212 7.261 -2.984 1.00 93.94 104 GLU A O 1
ATOM 837 N N . ARG A 1 105 ? -9.547 7.952 -5.018 1.00 93.81 105 ARG A N 1
ATOM 838 C CA . ARG A 1 105 ? -10.541 7.187 -5.779 1.00 93.81 105 ARG A CA 1
ATOM 839 C C . ARG A 1 105 ? -10.428 5.679 -5.582 1.00 93.81 105 ARG A C 1
ATOM 841 O O . ARG A 1 105 ? -11.447 4.995 -5.575 1.00 93.81 105 ARG A O 1
ATOM 848 N N . LEU A 1 106 ? -9.209 5.158 -5.449 1.00 94.25 106 LEU A N 1
ATOM 849 C CA . LEU A 1 106 ? -8.965 3.727 -5.243 1.00 94.25 106 LEU A CA 1
ATOM 850 C C . LEU A 1 106 ? -8.957 3.316 -3.762 1.00 94.25 106 LEU A C 1
ATOM 852 O O . LEU A 1 106 ? -8.806 2.133 -3.463 1.00 94.25 106 LEU A O 1
ATOM 856 N N . GLY A 1 107 ? -9.047 4.260 -2.819 1.00 94.56 107 GLY A N 1
ATOM 857 C CA . GLY A 1 107 ? -8.956 3.949 -1.390 1.00 94.56 107 GLY A CA 1
ATOM 858 C C . GLY A 1 107 ? -7.590 3.389 -0.971 1.00 94.56 107 GLY A C 1
ATOM 859 O O . GLY A 1 107 ? -7.481 2.619 -0.018 1.00 94.56 107 GLY A O 1
ATOM 860 N N . PHE A 1 108 ? -6.512 3.751 -1.673 1.00 94.81 108 PHE A N 1
ATOM 861 C CA . PHE A 1 108 ? -5.178 3.151 -1.505 1.00 94.81 108 PHE A CA 1
ATOM 862 C C . PHE A 1 108 ? -4.459 3.512 -0.200 1.00 94.81 108 PHE A C 1
ATOM 864 O O . PHE A 1 108 ? -3.353 3.030 0.058 1.00 94.81 108 PHE A O 1
ATOM 871 N N . TYR A 1 109 ? -5.099 4.325 0.633 1.00 95.25 109 TYR A N 1
ATOM 872 C CA . TYR A 1 109 ? -4.732 4.533 2.025 1.00 95.25 109 TYR A CA 1
ATOM 873 C C . TYR A 1 109 ? -5.128 3.358 2.936 1.00 95.25 109 TYR A C 1
ATOM 875 O O . TYR A 1 109 ? -4.694 3.333 4.083 1.00 95.25 109 TYR A O 1
ATOM 883 N N . ILE A 1 110 ? -5.905 2.383 2.455 1.00 96.50 110 ILE A N 1
ATOM 884 C CA . ILE A 1 110 ? -6.201 1.140 3.174 1.00 96.50 110 ILE A CA 1
ATOM 885 C C . ILE A 1 110 ? -5.174 0.076 2.769 1.00 96.50 110 ILE A C 1
ATOM 887 O O . ILE A 1 110 ? -5.027 -0.292 1.595 1.00 96.50 110 ILE A O 1
ATOM 891 N N . ASP A 1 111 ? -4.426 -0.407 3.753 1.00 95.69 111 ASP A N 1
ATOM 892 C CA . ASP A 1 111 ? -3.457 -1.481 3.592 1.00 95.69 111 ASP A CA 1
ATOM 893 C C . ASP A 1 111 ? -4.093 -2.809 3.998 1.00 95.69 111 ASP A C 1
ATOM 895 O O . ASP A 1 111 ? -4.757 -2.893 5.029 1.00 95.69 111 ASP A O 1
ATOM 899 N N . TYR A 1 112 ? -3.874 -3.839 3.184 1.00 96.62 112 TYR A N 1
ATOM 900 C CA . TYR A 1 112 ? -4.380 -5.190 3.405 1.00 96.62 112 TYR A CA 1
ATOM 901 C C . TYR A 1 112 ? -3.184 -6.117 3.521 1.00 96.62 112 TYR A C 1
ATOM 903 O O . TYR A 1 112 ? -2.335 -6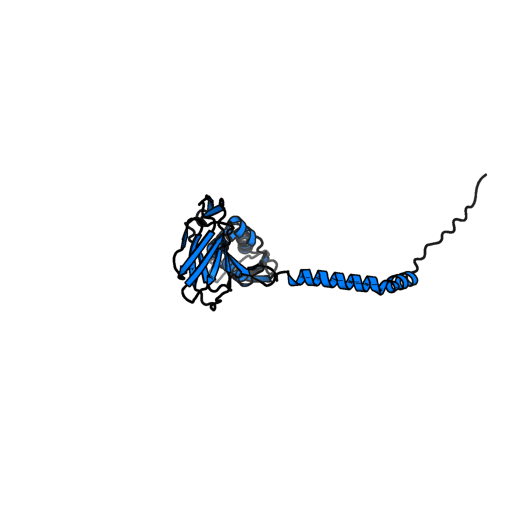.145 2.630 1.00 96.62 112 TYR A O 1
ATOM 911 N N . LYS A 1 113 ? -3.105 -6.885 4.601 1.00 96.62 113 LYS A N 1
ATOM 912 C CA . LYS A 1 113 ? -2.016 -7.828 4.836 1.00 96.62 113 LYS A CA 1
ATOM 913 C C . LYS A 1 113 ? -2.539 -9.185 5.265 1.00 96.62 113 LYS A C 1
ATOM 915 O O . LYS A 1 113 ? -3.550 -9.281 5.951 1.00 96.62 113 LYS A O 1
ATOM 920 N N . GLU A 1 114 ? -1.801 -10.226 4.930 1.00 95.38 114 GLU A N 1
ATOM 921 C CA . GLU A 1 114 ? -1.976 -11.570 5.481 1.00 95.38 114 GLU A CA 1
ATOM 922 C C . GLU A 1 114 ? -0.633 -12.093 5.996 1.00 95.38 114 GLU A C 1
ATOM 924 O O . GLU A 1 114 ? 0.429 -11.594 5.606 1.00 95.38 114 GLU A O 1
ATOM 929 N N . ASP A 1 115 ? -0.666 -13.073 6.898 1.00 94.44 115 ASP A N 1
ATOM 930 C CA . ASP A 1 115 ? 0.554 -13.730 7.368 1.00 94.44 115 ASP A CA 1
ATOM 931 C C . ASP A 1 115 ? 1.116 -14.634 6.258 1.00 94.44 115 ASP A C 1
ATOM 933 O O . ASP A 1 115 ? 0.490 -15.617 5.861 1.00 94.44 115 ASP A O 1
ATOM 937 N N . GLY A 1 116 ? 2.305 -14.295 5.754 1.00 90.50 116 GLY A N 1
ATOM 938 C CA . GLY A 1 116 ? 3.112 -15.186 4.923 1.00 90.50 116 GLY A CA 1
ATOM 939 C C . GLY A 1 116 ? 4.033 -16.069 5.771 1.00 90.50 116 GLY A C 1
ATOM 940 O O . GLY A 1 116 ? 4.028 -16.008 6.997 1.00 90.50 116 GLY A O 1
ATOM 941 N N . GLU A 1 117 ? 4.882 -16.864 5.117 1.00 88.69 117 GLU A N 1
ATOM 942 C CA . GLU A 1 117 ? 5.783 -17.810 5.800 1.00 88.69 117 GLU A CA 1
ATOM 943 C C . GLU A 1 117 ? 6.845 -17.116 6.677 1.00 88.69 117 GLU A C 1
ATOM 945 O O . GLU A 1 117 ? 7.169 -17.594 7.762 1.00 88.69 117 GLU A O 1
ATOM 950 N N . TYR A 1 118 ? 7.365 -15.967 6.230 1.00 88.75 118 TYR A N 1
ATOM 951 C CA . TYR A 1 118 ? 8.445 -15.236 6.916 1.00 88.75 118 TYR A CA 1
ATOM 952 C C . TYR A 1 118 ? 8.061 -13.826 7.365 1.00 88.75 118 TYR A C 1
ATOM 954 O O . TYR A 1 118 ? 8.694 -13.271 8.262 1.00 88.75 118 TYR A O 1
ATOM 962 N N . GLN A 1 119 ? 7.072 -13.216 6.713 1.00 91.00 119 GLN A N 1
ATOM 963 C CA . GLN A 1 119 ? 6.605 -11.862 6.994 1.00 91.00 119 GLN A CA 1
ATOM 964 C C . GLN A 1 119 ? 5.198 -11.663 6.435 1.00 91.00 119 GLN A C 1
ATOM 966 O O . GLN A 1 119 ? 4.735 -12.449 5.607 1.00 91.00 119 GLN A O 1
ATOM 971 N N . ARG A 1 120 ? 4.539 -10.582 6.853 1.00 93.00 120 ARG A N 1
ATOM 972 C CA . ARG A 1 120 ? 3.241 -10.192 6.302 1.00 93.00 120 ARG A CA 1
ATOM 973 C C . ARG A 1 120 ? 3.370 -9.748 4.847 1.00 93.00 120 ARG A C 1
ATOM 975 O O . ARG A 1 120 ? 4.277 -8.985 4.508 1.00 93.00 120 ARG A O 1
ATOM 982 N N . VAL A 1 121 ? 2.445 -10.200 4.009 1.00 94.94 121 VAL A N 1
ATOM 983 C CA . VAL A 1 121 ? 2.403 -9.901 2.571 1.00 94.94 121 VAL A CA 1
ATOM 984 C C . VAL A 1 121 ? 1.160 -9.089 2.226 1.00 94.94 121 VAL A C 1
ATOM 986 O O . VAL A 1 121 ? 0.154 -9.185 2.919 1.00 94.94 121 VAL A O 1
ATOM 989 N N . ASP A 1 122 ? 1.248 -8.258 1.186 1.00 95.25 122 ASP A N 1
ATOM 990 C CA . ASP A 1 122 ? 0.144 -7.403 0.728 1.00 95.25 122 ASP A CA 1
ATOM 991 C C . ASP A 1 122 ? -0.952 -8.269 0.088 1.00 95.25 122 ASP A C 1
ATOM 993 O O . ASP A 1 122 ? -0.748 -8.844 -0.984 1.00 95.25 122 ASP A O 1
ATOM 997 N N . ALA A 1 123 ? -2.097 -8.352 0.763 1.00 95.19 123 ALA A N 1
ATOM 998 C CA . ALA A 1 123 ? -3.236 -9.200 0.411 1.00 95.19 123 ALA A CA 1
ATOM 999 C C . ALA A 1 123 ? -4.295 -8.466 -0.432 1.00 95.19 123 ALA A C 1
ATOM 1001 O O . ALA A 1 123 ? -5.420 -8.941 -0.587 1.00 95.19 123 ALA A O 1
ATOM 1002 N N . TYR A 1 124 ? -3.974 -7.282 -0.966 1.00 95.25 124 TYR A N 1
ATOM 1003 C CA . TYR A 1 124 ? -4.908 -6.538 -1.806 1.00 95.25 124 TYR A CA 1
ATOM 1004 C C . TYR A 1 124 ? -5.386 -7.389 -2.998 1.00 95.25 124 TYR A C 1
ATOM 1006 O O . TYR A 1 124 ? -4.571 -7.955 -3.733 1.00 95.25 124 TYR A O 1
ATOM 1014 N N . GLY A 1 125 ? -6.707 -7.492 -3.165 1.00 92.44 125 GLY A N 1
ATOM 1015 C CA . GLY A 1 125 ? -7.369 -8.283 -4.209 1.00 92.44 125 GLY A CA 1
ATOM 1016 C C . GLY A 1 125 ? -7.518 -9.783 -3.911 1.00 92.44 125 GLY A C 1
ATOM 1017 O O . GLY A 1 125 ? -8.345 -10.434 -4.545 1.00 92.44 125 GLY A O 1
ATOM 1018 N N . SER A 1 126 ? -6.778 -10.342 -2.944 1.00 92.25 126 SER A N 1
ATOM 1019 C CA . SER A 1 126 ? -6.925 -11.744 -2.509 1.00 92.25 126 SER A CA 1
ATOM 1020 C C . SER A 1 126 ? -7.790 -11.902 -1.259 1.00 92.25 126 SER A C 1
ATOM 1022 O O . SER A 1 126 ? -8.225 -13.018 -0.951 1.00 92.25 126 SER A O 1
ATOM 1024 N N . THR A 1 127 ? -8.060 -10.805 -0.542 1.00 93.94 127 THR A N 1
ATOM 1025 C CA . THR A 1 127 ? -8.976 -10.815 0.597 1.00 93.94 127 THR A CA 1
ATOM 1026 C C . THR A 1 127 ? -10.391 -11.152 0.149 1.00 93.94 127 THR A C 1
ATOM 1028 O O . THR A 1 127 ? -10.836 -10.724 -0.919 1.00 93.94 127 THR A O 1
ATOM 1031 N N . PRO A 1 128 ? -11.149 -11.876 0.975 1.00 93.88 128 PRO A N 1
ATOM 1032 C CA . PRO A 1 128 ? -12.508 -12.264 0.642 1.00 93.88 128 PRO A CA 1
ATOM 1033 C C . PRO A 1 128 ? -13.550 -11.218 1.099 1.00 93.88 128 PRO A C 1
ATOM 1035 O O . PRO A 1 128 ? -14.730 -11.492 1.289 1.00 93.88 128 PRO A O 1
ATOM 1038 N N . PHE A 1 129 ? -13.084 -9.995 1.321 1.00 94.94 129 PHE A N 1
ATOM 1039 C CA . PHE A 1 129 ? -13.873 -8.830 1.677 1.00 94.94 129 PHE A CA 1
ATOM 1040 C C . PHE A 1 129 ? -13.167 -7.573 1.167 1.00 94.94 129 PHE A C 1
ATOM 1042 O O . PHE A 1 129 ? -11.961 -7.590 0.892 1.00 94.94 129 PHE A O 1
ATOM 1049 N N . GLU A 1 130 ? -13.914 -6.480 1.114 1.00 95.50 130 GLU A N 1
ATOM 1050 C CA . GLU A 1 130 ? -13.435 -5.135 0.827 1.00 95.50 130 GLU A CA 1
ATOM 1051 C C . GLU A 1 130 ? -13.823 -4.193 1.973 1.00 95.50 130 GLU A C 1
ATOM 1053 O O . GLU A 1 130 ? -14.925 -4.267 2.521 1.00 95.50 130 GLU A O 1
ATOM 1058 N N . VAL A 1 131 ? -12.898 -3.319 2.368 1.00 96.38 131 VAL A N 1
ATOM 1059 C CA . VAL A 1 131 ? -13.127 -2.298 3.393 1.00 96.38 131 VAL A CA 1
ATOM 1060 C C . VAL A 1 131 ? -13.513 -0.995 2.708 1.00 96.38 131 VAL A C 1
ATOM 1062 O O . VAL A 1 131 ? -12.703 -0.379 2.019 1.00 96.38 131 VAL A O 1
ATOM 1065 N N . ILE A 1 132 ? -14.731 -0.539 2.968 1.00 95.56 132 ILE A N 1
ATOM 1066 C CA . ILE A 1 132 ? -15.260 0.733 2.487 1.00 95.56 132 ILE A CA 1
ATOM 1067 C C . ILE A 1 132 ? -15.206 1.719 3.653 1.00 95.56 132 ILE A C 1
ATOM 1069 O O . ILE A 1 132 ? -16.001 1.639 4.591 1.00 95.56 132 ILE A O 1
ATOM 1073 N N . ALA A 1 133 ? -14.236 2.630 3.635 1.00 95.06 133 ALA A N 1
ATOM 1074 C CA . ALA A 1 133 ? -14.076 3.627 4.689 1.00 95.06 133 ALA A CA 1
ATOM 1075 C C . ALA A 1 133 ? -15.054 4.797 4.527 1.00 95.06 133 ALA A C 1
ATOM 1077 O O . ALA A 1 133 ? -15.248 5.301 3.422 1.00 95.06 133 ALA A O 1
ATOM 1078 N N . ASP A 1 134 ? -15.612 5.277 5.639 1.00 94.75 134 ASP A N 1
ATOM 1079 C CA . ASP A 1 134 ? -16.361 6.533 5.659 1.00 94.75 134 ASP A CA 1
ATOM 1080 C C . ASP A 1 134 ? -15.369 7.705 5.643 1.00 94.75 134 ASP A C 1
ATOM 1082 O O . ASP A 1 134 ? -14.784 8.060 6.668 1.00 94.75 134 ASP A O 1
ATOM 1086 N N . THR A 1 135 ? -15.149 8.292 4.464 1.00 93.25 135 THR A N 1
ATOM 1087 C CA . THR A 1 135 ? -14.169 9.372 4.264 1.00 93.25 135 THR A CA 1
ATOM 1088 C C . THR A 1 135 ? -14.522 10.654 5.010 1.00 93.25 135 THR A C 1
ATOM 1090 O O . THR A 1 135 ? -13.631 11.465 5.257 1.00 93.25 135 THR A O 1
ATOM 1093 N N . SER A 1 136 ? -15.789 10.836 5.399 1.00 93.25 136 SER A N 1
ATOM 1094 C CA . SER A 1 136 ? -16.240 12.001 6.168 1.00 93.25 136 SER A CA 1
ATOM 1095 C C . SER A 1 136 ? -15.836 11.935 7.643 1.00 93.25 136 SER A C 1
ATOM 1097 O O . SER A 1 136 ? -15.844 12.954 8.336 1.00 93.25 136 SER A O 1
ATOM 1099 N N . LYS A 1 137 ? -15.464 10.745 8.128 1.00 94.75 137 LYS A N 1
ATOM 1100 C CA . LYS A 1 137 ? -15.138 10.486 9.528 1.00 94.75 137 LYS A CA 1
ATOM 1101 C C . LYS A 1 137 ? -13.657 10.206 9.736 1.00 94.75 137 LYS A C 1
ATOM 1103 O O . LYS A 1 137 ? -12.913 9.823 8.839 1.00 94.75 137 LYS A O 1
ATOM 1108 N N . PHE A 1 138 ? -13.246 10.390 10.984 1.00 95.12 138 PHE A N 1
ATOM 1109 C CA . PHE A 1 138 ? -11.882 10.164 11.431 1.00 95.12 138 PHE A CA 1
ATOM 1110 C C . PHE A 1 138 ? -11.580 8.672 11.619 1.00 95.12 138 PHE A C 1
ATOM 1112 O O . PHE A 1 138 ? -12.269 7.988 12.375 1.00 95.12 138 PHE A O 1
ATOM 1119 N N . GLN A 1 139 ? -10.498 8.209 10.992 1.00 95.56 139 GLN A N 1
ATOM 1120 C CA . GLN A 1 139 ? -9.974 6.842 11.069 1.00 95.56 139 GLN A CA 1
ATOM 1121 C C . GLN A 1 139 ? -8.611 6.829 11.746 1.00 95.56 139 GLN A C 1
ATOM 1123 O O . GLN A 1 139 ? -7.762 7.653 11.417 1.00 95.56 139 GLN A O 1
ATOM 1128 N N . ALA A 1 140 ? -8.359 5.888 12.654 1.00 96.00 140 ALA A N 1
ATOM 1129 C CA . ALA A 1 140 ? -7.053 5.765 13.289 1.00 96.00 140 ALA A CA 1
ATOM 1130 C C . ALA A 1 140 ? -5.998 5.246 12.309 1.00 96.00 140 ALA A C 1
ATOM 1132 O O . ALA A 1 140 ? -6.161 4.185 11.707 1.00 96.00 140 ALA A O 1
ATOM 1133 N N . ILE A 1 141 ? -4.901 5.989 12.184 1.00 96.31 141 ILE A N 1
ATOM 1134 C CA . ILE A 1 141 ? -3.780 5.668 11.303 1.00 96.31 141 ILE A CA 1
ATOM 1135 C C . ILE A 1 141 ? -2.783 4.773 12.038 1.00 96.31 141 ILE A C 1
ATOM 1137 O O . ILE A 1 141 ? -2.456 5.014 13.199 1.00 96.31 141 ILE A O 1
ATOM 1141 N N . GLY A 1 142 ? -2.234 3.783 11.335 1.00 93.94 142 GLY A N 1
ATOM 1142 C CA . GLY A 1 142 ? -1.133 2.953 11.831 1.00 93.94 142 GLY A CA 1
ATOM 1143 C C . GLY A 1 142 ? -1.530 1.922 12.891 1.00 93.94 142 GLY A C 1
ATOM 1144 O O . GLY A 1 142 ? -0.653 1.258 13.435 1.00 93.94 142 GLY A O 1
ATOM 1145 N N . ILE A 1 143 ? -2.827 1.773 13.170 1.00 95.00 143 ILE A N 1
ATOM 1146 C CA . ILE A 1 143 ? -3.367 0.685 13.990 1.00 95.00 143 ILE A CA 1
ATOM 1147 C C . ILE A 1 143 ? -3.731 -0.479 13.068 1.00 95.00 143 ILE A C 1
ATOM 1149 O O . ILE A 1 143 ? -4.467 -0.294 12.097 1.00 95.00 143 ILE A O 1
ATOM 1153 N N . ASP A 1 144 ? -3.223 -1.669 13.387 1.00 95.69 144 ASP A N 1
ATOM 1154 C CA . ASP A 1 144 ? -3.576 -2.910 12.699 1.00 95.69 144 ASP A CA 1
ATOM 1155 C C . ASP A 1 144 ? -4.847 -3.516 13.316 1.00 95.69 144 ASP A C 1
ATOM 1157 O O . ASP A 1 144 ? -4.867 -3.902 14.488 1.00 95.69 144 ASP A O 1
ATOM 1161 N N . TYR A 1 145 ? -5.889 -3.662 12.502 1.00 96.62 145 TYR A N 1
ATOM 1162 C CA . TYR A 1 145 ? -7.090 -4.418 12.839 1.00 96.62 145 TYR A CA 1
ATOM 1163 C C . TYR A 1 145 ? -6.995 -5.818 12.251 1.00 96.62 145 TYR A C 1
ATOM 1165 O O . TYR A 1 145 ? -6.856 -5.991 11.043 1.00 96.62 145 TYR A O 1
ATOM 1173 N N . THR A 1 146 ? -7.096 -6.829 13.102 1.00 97.19 146 THR A N 1
ATOM 1174 C CA . THR A 1 146 ? -7.129 -8.232 12.696 1.00 97.19 146 THR A CA 1
ATOM 1175 C C . THR A 1 146 ? -8.568 -8.643 12.421 1.00 97.19 146 THR A C 1
ATOM 1177 O O . THR A 1 146 ? -9.393 -8.610 13.332 1.00 97.19 146 THR A O 1
ATOM 1180 N N . ILE A 1 147 ? -8.845 -9.071 11.195 1.00 96.00 147 ILE A N 1
ATOM 1181 C CA . ILE A 1 147 ? -10.126 -9.606 10.740 1.00 96.00 147 ILE A CA 1
ATOM 1182 C C . ILE A 1 147 ? -10.005 -11.126 10.619 1.00 96.00 147 ILE A C 1
ATOM 1184 O O . ILE A 1 147 ? -9.101 -11.642 9.958 1.00 96.00 147 ILE A O 1
ATOM 1188 N N . GLN A 1 148 ? -10.927 -11.838 11.260 1.00 95.31 148 GLN A N 1
ATOM 1189 C CA . GLN A 1 148 ? -11.069 -13.289 11.189 1.00 95.31 148 GLN A CA 1
ATOM 1190 C C . GLN A 1 148 ? -12.483 -13.630 10.752 1.00 95.31 148 GLN A C 1
ATOM 1192 O O . GLN A 1 148 ? -13.452 -13.248 11.399 1.00 95.31 148 GLN A O 1
ATOM 1197 N N . ILE A 1 149 ? -12.598 -14.352 9.648 1.00 93.44 149 ILE A N 1
ATOM 1198 C CA . ILE A 1 149 ? -13.893 -14.726 9.081 1.00 93.44 149 ILE A CA 1
ATOM 1199 C C . ILE A 1 149 ? -14.418 -15.927 9.853 1.00 93.44 149 ILE A C 1
ATOM 1201 O O . ILE A 1 149 ? -13.708 -16.931 9.973 1.00 93.44 149 ILE A O 1
ATOM 1205 N N . VAL A 1 150 ? -15.637 -15.799 10.374 1.00 91.62 150 VAL A N 1
ATOM 1206 C CA . VAL A 1 150 ? -16.301 -16.850 11.149 1.00 91.62 150 VAL A CA 1
ATOM 1207 C C . VAL A 1 150 ? -17.126 -17.722 10.205 1.00 91.62 150 VAL A C 1
ATOM 1209 O O . VAL A 1 150 ? -16.922 -18.932 10.162 1.00 91.62 150 VAL A O 1
ATOM 1212 N N . ASP A 1 151 ? -17.983 -17.102 9.394 1.00 90.94 151 ASP A N 1
ATOM 1213 C CA . ASP A 1 151 ? -18.853 -17.768 8.421 1.00 90.94 151 ASP A CA 1
ATOM 1214 C C . ASP A 1 151 ? -19.124 -16.857 7.200 1.00 90.94 151 ASP A C 1
ATOM 1216 O O . ASP A 1 151 ? -18.389 -15.893 6.972 1.00 90.94 151 ASP A O 1
ATOM 1220 N N . ASP A 1 152 ? -20.114 -17.203 6.371 1.00 88.50 152 ASP A N 1
ATOM 1221 C CA . ASP A 1 152 ? -20.504 -16.435 5.177 1.00 88.50 152 ASP A CA 1
ATOM 1222 C C . ASP A 1 152 ? -21.028 -15.024 5.498 1.00 88.50 152 ASP A C 1
ATOM 1224 O O . ASP A 1 152 ? -20.914 -14.120 4.670 1.00 88.50 152 ASP A O 1
ATOM 1228 N N . GLU A 1 153 ? -21.575 -14.820 6.696 1.00 92.00 153 GLU A N 1
ATOM 1229 C CA . GLU A 1 153 ? -22.261 -13.591 7.099 1.00 92.00 153 GLU A CA 1
ATOM 1230 C C . GLU A 1 153 ? -21.495 -12.815 8.176 1.00 92.00 153 GLU A C 1
ATOM 1232 O O . GLU A 1 153 ? -21.627 -11.594 8.252 1.00 92.00 153 GLU A O 1
ATOM 1237 N N . HIS A 1 154 ? -20.666 -13.485 8.979 1.00 94.38 154 HIS A N 1
ATOM 1238 C CA . HIS A 1 154 ? -20.035 -12.916 10.164 1.00 94.38 154 HIS A CA 1
ATOM 1239 C C . HIS A 1 154 ? -18.507 -12.947 10.117 1.00 94.38 154 HIS A C 1
ATOM 1241 O O . HIS A 1 154 ? -17.859 -13.909 9.688 1.00 94.38 154 HIS A O 1
ATOM 1247 N N . PHE A 1 155 ? -17.911 -11.911 10.699 1.00 95.00 155 PHE A N 1
ATOM 1248 C CA . PHE A 1 155 ? -16.482 -11.840 10.966 1.00 95.00 155 PHE A CA 1
ATOM 1249 C C . PHE A 1 155 ? -16.224 -11.249 12.351 1.00 95.00 155 PHE A C 1
ATOM 1251 O O . PHE A 1 155 ? -17.011 -10.471 12.887 1.00 95.00 155 PHE A O 1
ATOM 1258 N N . ASN A 1 156 ? -15.085 -11.606 12.930 1.00 95.69 156 ASN A N 1
ATOM 1259 C CA . ASN A 1 156 ? -14.570 -10.995 14.138 1.00 95.69 156 ASN A CA 1
ATOM 1260 C C . ASN A 1 156 ? -13.477 -9.983 13.789 1.00 95.69 156 ASN A C 1
ATOM 1262 O O . ASN A 1 156 ? -12.586 -10.281 12.990 1.00 95.69 156 ASN A O 1
ATOM 1266 N N . ILE A 1 157 ? -13.520 -8.811 14.414 1.00 96.06 157 ILE A N 1
ATOM 1267 C CA . ILE A 1 157 ? -12.478 -7.792 14.312 1.00 96.06 157 ILE A CA 1
ATOM 1268 C C . ILE A 1 157 ? -11.873 -7.537 15.686 1.00 96.06 157 ILE A C 1
ATOM 1270 O O . ILE A 1 157 ? -12.574 -7.355 16.681 1.00 96.06 157 ILE A O 1
ATOM 1274 N N . SER A 1 158 ? -10.546 -7.504 15.731 1.00 96.44 158 SER A N 1
ATOM 1275 C CA . SER A 1 158 ? -9.800 -7.230 16.954 1.00 96.44 158 SER A CA 1
ATOM 1276 C C . SER A 1 158 ? -8.639 -6.278 16.704 1.00 96.44 158 SER A C 1
ATOM 1278 O O . SER A 1 158 ? -8.026 -6.314 15.639 1.00 96.44 158 SER A O 1
ATOM 1280 N N . ALA A 1 159 ? -8.329 -5.419 17.669 1.00 96.00 159 ALA A N 1
ATOM 1281 C CA . ALA A 1 159 ? -7.197 -4.503 17.591 1.00 96.00 159 ALA A CA 1
ATOM 1282 C C . ALA A 1 159 ? -6.662 -4.166 18.982 1.00 96.00 159 ALA A C 1
ATOM 1284 O O . ALA A 1 159 ? -7.422 -4.066 19.945 1.00 96.00 159 ALA A O 1
ATOM 1285 N N . ALA A 1 160 ? -5.350 -3.959 19.068 1.00 95.12 160 ALA A N 1
ATOM 1286 C CA . ALA A 1 160 ? -4.722 -3.351 20.232 1.00 95.12 160 ALA A CA 1
ATOM 1287 C C . ALA A 1 160 ? -4.694 -1.836 20.015 1.00 95.12 160 ALA A C 1
ATOM 1289 O O . ALA A 1 160 ? -4.074 -1.359 19.062 1.00 95.12 160 ALA A O 1
ATOM 1290 N N . ILE A 1 161 ? -5.386 -1.090 20.874 1.00 94.31 161 ILE A N 1
ATOM 1291 C CA . ILE A 1 161 ? -5.523 0.358 20.732 1.00 94.31 161 ILE A CA 1
ATOM 1292 C C . ILE A 1 161 ? -4.506 1.041 21.658 1.00 94.31 161 ILE A C 1
ATOM 1294 O O . ILE A 1 161 ? -4.522 0.807 22.868 1.00 94.31 161 ILE A O 1
ATOM 1298 N N . PRO A 1 162 ? -3.583 1.863 21.126 1.00 92.31 162 PRO A N 1
ATOM 1299 C CA . PRO A 1 162 ? -2.666 2.636 21.953 1.00 92.31 162 PRO A CA 1
ATOM 1300 C C . PRO A 1 162 ? -3.422 3.693 22.764 1.00 92.31 162 PRO A C 1
ATOM 1302 O O . PRO A 1 162 ? -4.425 4.229 22.304 1.00 92.31 162 PRO A O 1
ATOM 1305 N N . ASN A 1 163 ? -2.884 4.090 23.921 1.00 90.00 163 ASN A N 1
ATOM 1306 C CA . ASN A 1 163 ? -3.479 5.171 24.718 1.00 90.00 163 ASN A CA 1
ATOM 1307 C C . ASN A 1 163 ? -3.587 6.483 23.929 1.00 90.00 163 ASN A C 1
ATOM 1309 O O . ASN A 1 163 ? -4.597 7.164 24.018 1.00 90.00 163 ASN A O 1
ATOM 1313 N N . ASN A 1 164 ? -2.559 6.829 23.150 1.00 92.75 164 ASN A N 1
ATOM 1314 C CA . ASN A 1 164 ? -2.563 7.996 22.271 1.00 92.75 164 ASN A CA 1
ATOM 1315 C C . ASN A 1 164 ? -2.330 7.533 20.836 1.00 92.75 164 ASN A C 1
ATOM 1317 O O . ASN A 1 164 ? -1.331 6.867 20.558 1.00 92.75 164 ASN A O 1
ATOM 1321 N N . PHE A 1 165 ? -3.221 7.912 19.930 1.00 94.19 165 PHE A N 1
ATOM 1322 C CA . PHE A 1 165 ? -3.103 7.612 18.508 1.00 94.19 165 PHE A CA 1
ATOM 1323 C C . PHE A 1 165 ? -3.581 8.792 17.669 1.00 94.19 165 PHE A C 1
ATOM 1325 O O . PHE A 1 165 ? -4.295 9.671 18.149 1.00 94.19 165 PHE A O 1
ATOM 1332 N N . THR A 1 166 ? -3.179 8.810 16.404 1.00 96.31 166 THR A N 1
ATOM 1333 C CA . THR A 1 166 ? -3.606 9.834 15.451 1.00 96.31 166 THR A CA 1
ATOM 1334 C C . THR A 1 166 ? -4.735 9.288 14.600 1.00 96.31 166 THR A C 1
ATOM 1336 O O . THR A 1 166 ? -4.643 8.179 14.070 1.00 96.31 166 THR A O 1
ATOM 1339 N N . VAL A 1 167 ? -5.776 10.088 14.429 1.00 96.31 167 VAL A N 1
ATOM 1340 C CA . VAL A 1 167 ? -6.854 9.834 13.482 1.00 96.31 167 VAL A CA 1
ATOM 1341 C C . VAL A 1 167 ? -6.778 10.807 12.306 1.00 96.31 167 VAL A C 1
ATOM 1343 O O . VAL A 1 167 ? -6.296 11.927 12.463 1.00 96.31 167 VAL A O 1
ATOM 1346 N N . GLN A 1 168 ? -7.243 10.392 11.130 1.00 96.69 168 GLN A N 1
ATOM 1347 C CA . GLN A 1 168 ? -7.345 11.230 9.935 1.00 96.69 168 GLN A CA 1
ATOM 1348 C C . GLN A 1 168 ? -8.717 11.090 9.284 1.00 96.69 168 GLN A C 1
ATOM 1350 O O . GLN A 1 168 ? -9.222 9.979 9.134 1.00 96.69 168 GLN A O 1
ATOM 1355 N N . SER A 1 169 ? -9.302 12.221 8.893 1.00 95.44 169 SER A N 1
ATOM 1356 C CA . SER A 1 169 ? -10.427 12.254 7.957 1.00 95.44 169 SER A CA 1
ATOM 1357 C C . SER A 1 169 ? -9.869 12.260 6.540 1.00 95.44 169 SER A C 1
ATOM 1359 O O . SER A 1 169 ? -9.004 13.075 6.219 1.00 95.44 169 SER A O 1
ATOM 1361 N N . TYR A 1 170 ? -10.319 11.339 5.691 1.00 93.44 170 TYR A N 1
ATOM 1362 C CA . TYR A 1 170 ? -9.798 11.233 4.325 1.00 93.44 170 TYR A CA 1
ATOM 1363 C C . TYR A 1 170 ? -10.438 12.239 3.366 1.00 93.44 170 TYR A C 1
ATOM 1365 O O . TYR A 1 170 ? -9.791 12.620 2.399 1.00 93.44 170 TYR A O 1
ATOM 1373 N N . GLY A 1 171 ? -11.644 12.728 3.672 1.00 91.75 171 GLY A N 1
ATOM 1374 C CA . GLY A 1 171 ? -12.308 13.777 2.899 1.00 91.75 171 GLY A CA 1
ATOM 1375 C C . GLY A 1 171 ? -11.712 15.167 3.140 1.00 91.75 171 GLY A C 1
ATOM 1376 O O . GLY A 1 171 ? -11.431 15.885 2.187 1.00 91.75 171 GLY A O 1
ATOM 1377 N N . SER A 1 172 ? -11.470 15.555 4.403 1.00 93.19 172 SER A N 1
ATOM 1378 C CA . SER A 1 172 ? -10.842 16.857 4.720 1.00 93.19 172 SER A CA 1
ATOM 1379 C C . SER A 1 172 ? -9.313 16.805 4.781 1.00 93.19 172 SER A C 1
ATOM 1381 O O . SER A 1 172 ? -8.661 17.846 4.796 1.00 93.19 172 SER A O 1
ATOM 1383 N N . LYS A 1 173 ? -8.726 15.601 4.825 1.00 93.50 173 LYS A N 1
ATOM 1384 C CA . LYS A 1 173 ? -7.290 15.328 5.026 1.00 93.50 173 LYS A CA 1
ATOM 1385 C C . LYS A 1 173 ? -6.749 15.776 6.396 1.00 93.50 173 LYS A C 1
ATOM 1387 O O . LYS A 1 173 ? -5.556 15.596 6.655 1.00 93.50 173 LYS A O 1
ATOM 1392 N N . GLU A 1 174 ? -7.601 16.284 7.288 1.00 95.31 174 GLU A N 1
ATOM 1393 C CA . GLU A 1 174 ? -7.233 16.743 8.630 1.00 95.31 174 GLU A CA 1
ATOM 1394 C C . GLU A 1 174 ? -6.856 15.589 9.560 1.00 95.31 174 GLU A C 1
ATOM 1396 O O . GLU A 1 174 ? -7.356 14.468 9.433 1.00 95.31 174 GLU A O 1
ATOM 1401 N N . LYS A 1 175 ? -5.972 15.881 10.519 1.00 96.19 175 LYS A N 1
ATOM 1402 C CA . LYS A 1 175 ? -5.441 14.916 11.484 1.00 96.19 175 LYS A CA 1
ATOM 1403 C C . LYS A 1 175 ? -5.660 15.426 12.899 1.00 96.19 175 LYS A C 1
ATOM 1405 O O . LYS A 1 175 ? -5.432 16.600 13.172 1.00 96.19 175 LYS A O 1
ATOM 1410 N N . GLU A 1 176 ? -6.033 14.527 13.796 1.00 95.56 176 GLU A N 1
ATOM 1411 C CA . GLU A 1 176 ? -6.288 14.827 15.204 1.00 95.56 176 GLU A CA 1
ATOM 1412 C C . GLU A 1 176 ? -5.642 13.749 16.087 1.00 95.56 176 GLU A C 1
ATOM 1414 O O . GLU A 1 176 ? -5.608 12.574 15.722 1.00 95.56 176 GLU A O 1
ATOM 1419 N N . GLY A 1 177 ? -5.108 14.133 17.247 1.00 94.44 177 GLY A N 1
ATOM 1420 C CA . GLY A 1 177 ? -4.686 13.179 18.273 1.00 94.44 177 GLY A CA 1
ATOM 1421 C C . GLY A 1 177 ? -5.869 12.776 19.150 1.00 94.44 177 GLY A C 1
ATOM 1422 O O . GLY A 1 177 ? -6.623 13.637 19.595 1.00 94.44 177 GLY A O 1
ATOM 1423 N N . ARG A 1 178 ? -6.026 11.482 19.432 1.00 92.81 178 ARG A N 1
ATOM 1424 C CA . ARG A 1 178 ? -7.117 10.950 20.253 1.00 92.81 178 ARG A CA 1
ATOM 1425 C C . ARG A 1 178 ? -6.594 10.021 21.346 1.00 92.81 178 ARG A C 1
ATOM 1427 O O . ARG A 1 178 ? -5.618 9.296 21.154 1.00 92.81 178 ARG A O 1
ATOM 1434 N N . ASN A 1 179 ? -7.280 10.052 22.485 1.00 91.56 179 ASN A N 1
ATOM 1435 C CA . ASN A 1 179 ? -7.094 9.144 23.609 1.00 91.56 179 ASN A CA 1
ATOM 1436 C C . ASN A 1 179 ? -8.471 8.704 24.108 1.00 91.56 179 ASN A C 1
ATOM 1438 O O . ASN A 1 179 ? -9.320 9.551 24.381 1.00 91.56 179 ASN A O 1
ATOM 1442 N N . ILE A 1 180 ? -8.706 7.392 24.168 1.00 86.81 180 ILE A N 1
ATOM 1443 C CA . ILE A 1 180 ? -10.018 6.824 24.518 1.00 86.81 180 ILE A CA 1
ATOM 1444 C C . ILE A 1 180 ? -9.978 5.898 25.740 1.00 86.81 180 ILE A C 1
ATOM 1446 O O . ILE A 1 180 ? -11.014 5.367 26.122 1.00 86.81 180 ILE A O 1
ATOM 1450 N N . GLY A 1 181 ? -8.802 5.671 26.338 1.00 81.56 181 GLY A N 1
ATOM 1451 C CA . GLY A 1 181 ? -8.616 4.766 27.484 1.00 81.56 181 GLY A CA 1
ATOM 1452 C C . GLY A 1 181 ? -8.895 3.272 27.231 1.00 81.56 181 GLY A C 1
ATOM 1453 O O . GLY A 1 181 ? -8.642 2.454 28.112 1.00 81.56 181 GLY A O 1
ATOM 1454 N N . GLU A 1 182 ? -9.395 2.896 26.053 1.00 83.19 182 GLU A N 1
ATOM 1455 C CA . GLU A 1 182 ? -9.583 1.510 25.617 1.00 83.19 182 GLU A CA 1
ATOM 1456 C C . GLU A 1 182 ? -8.262 0.960 25.070 1.00 83.19 182 GLU A C 1
ATOM 1458 O O . GLU A 1 182 ? -7.630 1.587 24.224 1.00 83.19 182 GLU A O 1
ATOM 1463 N N . THR A 1 183 ? -7.838 -0.206 25.563 1.00 86.31 183 THR A N 1
ATOM 1464 C CA . THR A 1 183 ? -6.553 -0.829 25.194 1.00 86.31 183 THR A CA 1
ATOM 1465 C C . THR A 1 183 ? -6.711 -2.009 24.240 1.00 86.31 183 THR A C 1
ATOM 1467 O O . THR A 1 183 ? -5.774 -2.367 23.523 1.00 86.31 183 THR A O 1
ATOM 1470 N N . ALA A 1 184 ? -7.896 -2.615 24.203 1.00 91.69 184 ALA A N 1
ATOM 1471 C CA . ALA A 1 184 ? -8.198 -3.756 23.358 1.00 91.69 184 ALA A CA 1
ATOM 1472 C C . ALA A 1 184 ? -9.635 -3.672 22.852 1.00 91.69 184 ALA A C 1
ATOM 1474 O O . ALA A 1 184 ? -10.568 -3.495 23.628 1.00 91.69 184 ALA A O 1
ATOM 1475 N N . PHE A 1 185 ? -9.787 -3.873 21.551 1.00 94.12 185 PHE A N 1
ATOM 1476 C CA . PHE A 1 185 ? -11.064 -3.990 20.874 1.00 94.12 185 PHE A CA 1
ATOM 1477 C C . PHE A 1 185 ? -11.219 -5.418 20.357 1.00 94.12 185 PHE A C 1
ATOM 1479 O O . PHE A 1 185 ? -10.286 -5.961 19.764 1.00 94.12 185 PHE A O 1
ATOM 1486 N N . ASN A 1 186 ? -12.378 -6.034 20.585 1.00 95.81 186 ASN A N 1
ATOM 1487 C CA . ASN A 1 186 ? -12.724 -7.349 20.049 1.00 95.81 186 ASN A CA 1
ATOM 1488 C C . ASN A 1 186 ? -14.247 -7.455 19.929 1.00 95.81 186 ASN A C 1
ATOM 1490 O O . ASN A 1 186 ? -14.938 -7.482 20.950 1.00 95.81 186 ASN A O 1
ATOM 1494 N N . LYS A 1 187 ? -14.771 -7.461 18.702 1.00 94.75 187 LYS A N 1
ATOM 1495 C CA . LYS A 1 187 ? -16.211 -7.547 18.432 1.00 94.75 187 LYS A CA 1
ATOM 1496 C C . LYS A 1 187 ? -16.484 -8.301 17.137 1.00 94.75 187 LYS A C 1
ATOM 1498 O O . LYS A 1 187 ? -15.779 -8.131 16.146 1.00 94.75 187 LYS A O 1
ATOM 1503 N N . GLN A 1 188 ? -17.568 -9.065 17.147 1.00 96.00 188 GLN A N 1
ATOM 1504 C CA . GLN A 1 188 ? -18.120 -9.707 15.962 1.00 96.00 188 GLN A CA 1
ATOM 1505 C C . GLN A 1 188 ? -19.130 -8.776 15.283 1.00 96.00 188 GLN A C 1
ATOM 1507 O O . GLN A 1 188 ? -19.915 -8.124 15.970 1.00 96.00 188 GLN A O 1
ATOM 1512 N N . PHE A 1 189 ? -19.099 -8.734 13.953 1.00 95.81 189 PHE A N 1
ATOM 1513 C CA . PHE A 1 189 ? -20.003 -7.954 13.104 1.00 95.81 189 PHE A CA 1
ATOM 1514 C C . PHE A 1 189 ? -20.488 -8.801 11.928 1.00 95.81 189 PHE A C 1
ATOM 1516 O O . PHE A 1 189 ? -19.881 -9.827 11.595 1.00 95.81 189 PHE A O 1
ATOM 1523 N N . GLN A 1 190 ? -21.561 -8.343 11.287 1.00 95.94 190 GLN A N 1
ATOM 1524 C CA . GLN A 1 190 ? -22.033 -8.889 10.016 1.00 95.94 190 GLN A CA 1
ATOM 1525 C C . GLN A 1 190 ? -21.408 -8.156 8.821 1.00 95.94 190 GLN A C 1
ATOM 1527 O O . GLN A 1 190 ? -21.130 -6.954 8.881 1.00 95.94 190 GLN A O 1
ATOM 1532 N N . PHE A 1 191 ? -21.189 -8.857 7.706 1.00 94.81 191 PHE A N 1
ATOM 1533 C CA . PHE A 1 191 ? -20.771 -8.218 6.458 1.00 94.81 191 PHE A CA 1
ATOM 1534 C C . PHE A 1 191 ? -21.826 -7.200 5.998 1.00 94.81 191 PHE A C 1
ATOM 1536 O O . PHE A 1 191 ? -23.024 -7.463 6.015 1.00 94.81 191 PHE A O 1
ATOM 1543 N N . GLY A 1 192 ? -21.374 -6.016 5.584 1.00 94.25 192 GLY A N 1
ATOM 1544 C CA . GLY A 1 192 ? -22.245 -4.895 5.217 1.00 94.25 192 GLY A CA 1
ATOM 1545 C C . GLY A 1 192 ? -22.726 -4.042 6.398 1.00 94.25 192 GLY A C 1
ATOM 1546 O O . GLY A 1 192 ? -23.274 -2.960 6.178 1.00 94.25 192 GLY A O 1
ATOM 1547 N N . GLU A 1 193 ? -22.483 -4.462 7.643 1.00 95.19 193 GLU A N 1
ATOM 1548 C CA . GLU A 1 193 ? -22.792 -3.660 8.826 1.00 95.19 193 GLU A CA 1
ATOM 1549 C C . GLU A 1 193 ? -21.855 -2.443 8.934 1.00 95.19 193 GLU A C 1
ATOM 1551 O O . GLU A 1 193 ? -20.662 -2.501 8.618 1.00 95.19 193 GLU A O 1
ATOM 1556 N N . LYS A 1 194 ? -22.397 -1.308 9.393 1.00 95.19 194 LYS A N 1
ATOM 1557 C CA . LYS A 1 194 ? -21.621 -0.084 9.623 1.00 95.19 194 LYS A CA 1
ATOM 1558 C C . LYS A 1 194 ? -20.897 -0.156 10.961 1.00 95.19 194 LYS A C 1
ATOM 1560 O O . LYS A 1 194 ? -21.523 -0.068 12.014 1.00 95.19 194 LYS A O 1
ATOM 1565 N N . ILE A 1 195 ? -19.571 -0.188 10.919 1.00 94.94 195 ILE A N 1
ATOM 1566 C CA . ILE A 1 195 ? -18.731 -0.013 12.103 1.00 94.94 195 ILE A CA 1
ATOM 1567 C C . ILE A 1 195 ? -18.598 1.490 12.360 1.00 94.94 195 ILE A C 1
ATOM 1569 O O . ILE A 1 195 ? -18.230 2.243 11.461 1.00 94.94 195 ILE A O 1
ATOM 1573 N N . ASN A 1 196 ? -18.920 1.933 13.574 1.00 93.75 196 ASN A N 1
ATOM 1574 C CA . ASN A 1 196 ? -18.853 3.338 13.984 1.00 93.75 196 ASN A CA 1
ATOM 1575 C C . ASN A 1 196 ? -18.204 3.428 15.368 1.00 93.75 196 ASN A C 1
ATOM 1577 O O . ASN A 1 196 ? -18.896 3.467 16.388 1.00 93.75 196 ASN A O 1
ATOM 1581 N N . THR A 1 197 ? -16.874 3.398 15.408 1.00 92.81 197 THR A N 1
ATOM 1582 C CA . THR A 1 197 ? -16.093 3.536 16.643 1.00 92.81 197 THR A CA 1
ATOM 1583 C C . THR A 1 197 ? -15.207 4.785 16.596 1.00 92.81 197 THR A C 1
ATOM 1585 O O . THR A 1 197 ? -14.953 5.342 15.523 1.00 92.81 197 THR A O 1
ATOM 1588 N N . PRO A 1 198 ? -14.666 5.237 17.744 1.00 91.50 198 PRO A N 1
ATOM 1589 C CA . PRO A 1 198 ? -13.731 6.363 17.786 1.00 91.50 198 PRO A CA 1
ATOM 1590 C C . PRO A 1 198 ? -12.415 6.155 17.016 1.00 91.50 198 PRO A C 1
ATOM 1592 O O . PRO A 1 198 ? -11.617 7.085 16.939 1.00 91.50 198 PRO A O 1
ATOM 1595 N N . PHE A 1 199 ? -12.149 4.965 16.486 1.00 92.19 199 PHE A N 1
ATOM 1596 C CA . PHE A 1 199 ? -10.912 4.636 15.774 1.00 92.19 199 PHE A CA 1
ATOM 1597 C C . PHE A 1 199 ? -11.160 3.983 14.405 1.00 92.19 199 PHE A C 1
ATOM 1599 O O . PHE A 1 199 ? -10.261 3.996 13.567 1.00 92.19 199 PHE A O 1
ATOM 1606 N N . LEU A 1 200 ? -12.362 3.457 14.145 1.00 94.69 200 LEU A N 1
ATOM 1607 C CA . LEU A 1 200 ? -12.716 2.790 12.896 1.00 94.69 200 LEU A CA 1
ATOM 1608 C C . LEU A 1 200 ? -14.170 3.084 12.498 1.00 94.69 200 LEU A C 1
ATOM 1610 O O . LEU A 1 200 ? -15.117 2.691 13.178 1.00 94.69 200 LEU A O 1
ATOM 1614 N N . ASN A 1 201 ? -14.333 3.735 11.351 1.00 95.81 201 ASN A N 1
ATOM 1615 C CA . ASN A 1 201 ? -15.605 4.042 10.703 1.00 95.81 201 ASN A CA 1
ATOM 1616 C C . ASN A 1 201 ? -15.597 3.470 9.285 1.00 95.81 201 ASN A C 1
ATOM 1618 O O . ASN A 1 201 ? -15.094 4.094 8.349 1.00 95.81 201 ASN A O 1
ATOM 1622 N N . ALA A 1 202 ? -16.056 2.236 9.127 1.00 95.69 202 ALA A N 1
ATOM 1623 C CA . ALA A 1 202 ? -15.994 1.536 7.850 1.00 95.69 202 ALA A CA 1
ATOM 1624 C C . ALA A 1 202 ? -17.106 0.494 7.736 1.00 95.69 202 ALA A C 1
ATOM 1626 O O . ALA A 1 202 ? -17.676 0.056 8.735 1.00 95.69 202 ALA A O 1
ATOM 1627 N N . VAL A 1 203 ? -17.385 0.084 6.507 1.00 96.44 203 VAL A N 1
ATOM 1628 C CA . VAL A 1 203 ? -18.204 -1.081 6.188 1.00 96.44 203 VAL A CA 1
ATOM 1629 C C . VAL A 1 203 ? -17.279 -2.142 5.616 1.00 96.44 203 VAL A C 1
ATOM 1631 O O . VAL A 1 203 ? -16.513 -1.862 4.696 1.00 96.44 203 VAL A O 1
ATOM 1634 N N . ILE A 1 204 ? -17.336 -3.354 6.158 1.00 95.81 204 ILE A N 1
ATOM 1635 C CA . ILE A 1 204 ? -16.620 -4.500 5.594 1.00 95.81 204 ILE A CA 1
ATOM 1636 C C . ILE A 1 204 ? -17.630 -5.270 4.751 1.00 95.81 204 ILE A C 1
ATOM 1638 O O . ILE A 1 204 ? -18.549 -5.886 5.288 1.00 95.81 204 ILE A O 1
ATOM 1642 N N . ALA A 1 205 ? -17.493 -5.181 3.432 1.00 94.75 205 ALA A N 1
ATOM 1643 C CA . ALA A 1 205 ? -18.387 -5.816 2.475 1.00 94.75 205 ALA A CA 1
ATOM 1644 C C . ALA A 1 205 ? -17.784 -7.129 1.970 1.00 94.75 205 ALA A C 1
ATOM 1646 O O . ALA A 1 205 ? -16.579 -7.229 1.739 1.00 94.75 205 ALA A O 1
ATOM 1647 N N . ARG A 1 206 ? -18.628 -8.144 1.789 1.00 93.44 206 ARG A N 1
ATOM 1648 C CA . ARG A 1 206 ? -18.235 -9.408 1.167 1.00 93.44 206 ARG A CA 1
ATOM 1649 C C . ARG A 1 206 ? -17.953 -9.190 -0.323 1.00 93.44 206 ARG A C 1
ATOM 1651 O O . ARG A 1 206 ? -18.663 -8.423 -0.966 1.00 93.44 206 ARG A O 1
ATOM 1658 N N . ASN A 1 207 ? -16.946 -9.875 -0.864 1.00 91.19 207 ASN A N 1
ATOM 1659 C CA . ASN A 1 207 ? -16.688 -9.916 -2.305 1.00 91.19 207 ASN A CA 1
ATOM 1660 C C . ASN A 1 207 ? -16.785 -11.355 -2.848 1.00 91.19 207 ASN A C 1
ATOM 1662 O O . ASN A 1 207 ? -16.994 -12.306 -2.089 1.00 91.19 207 ASN A O 1
ATOM 1666 N N . ASP A 1 208 ? -16.612 -11.502 -4.161 1.00 89.06 208 ASP A N 1
ATOM 1667 C CA . ASP A 1 208 ? -16.791 -12.771 -4.883 1.00 89.06 208 ASP A CA 1
ATOM 1668 C C . ASP A 1 208 ? -15.670 -13.799 -4.645 1.00 89.06 208 ASP A C 1
ATOM 1670 O O . ASP A 1 208 ? -15.745 -14.934 -5.123 1.00 89.06 208 ASP A O 1
ATOM 1674 N N . ASN A 1 209 ? -14.608 -13.437 -3.918 1.00 89.50 209 ASN A N 1
ATOM 1675 C CA . ASN A 1 209 ? -13.532 -14.377 -3.621 1.00 89.50 209 ASN A CA 1
ATOM 1676 C C . ASN A 1 209 ? -14.029 -15.480 -2.673 1.00 89.50 209 ASN A C 1
ATOM 1678 O O . ASN A 1 209 ? -14.939 -15.286 -1.867 1.00 89.50 209 ASN A O 1
ATOM 1682 N N . ALA A 1 210 ? -13.396 -16.654 -2.726 1.00 88.44 210 ALA A N 1
ATOM 1683 C CA . ALA A 1 210 ? -13.755 -17.784 -1.870 1.00 88.44 210 ALA A CA 1
ATOM 1684 C C . ALA A 1 210 ? -13.597 -17.458 -0.375 1.00 88.44 210 ALA A C 1
ATOM 1686 O O . ALA A 1 210 ? -12.734 -16.673 0.029 1.00 88.44 210 ALA A O 1
ATOM 1687 N N . LEU A 1 211 ? -14.414 -18.081 0.477 1.00 87.19 211 LEU A N 1
ATOM 1688 C CA . LEU A 1 211 ? -14.231 -17.992 1.923 1.00 87.19 211 LEU A CA 1
ATOM 1689 C C . LEU A 1 211 ? -12.870 -18.559 2.334 1.00 87.19 211 LEU A C 1
ATOM 1691 O O . LEU A 1 211 ? -12.489 -19.660 1.947 1.00 87.19 211 LEU A O 1
ATOM 1695 N N . GLN A 1 212 ? -12.157 -17.808 3.169 1.00 85.12 212 GLN A N 1
ATOM 1696 C CA . GLN A 1 212 ? -10.882 -18.225 3.749 1.00 85.12 212 GLN A CA 1
ATOM 1697 C C . GLN A 1 212 ? -11.025 -18.294 5.276 1.00 85.12 212 GLN A C 1
ATOM 1699 O O . GLN A 1 212 ? -10.427 -17.504 6.004 1.00 85.12 212 GLN A O 1
ATOM 1704 N N . GLN A 1 213 ? -11.884 -19.204 5.750 1.00 83.62 213 GLN A N 1
ATOM 1705 C CA . GLN A 1 213 ? -12.175 -19.380 7.178 1.00 83.62 213 GLN A CA 1
ATOM 1706 C C . GLN A 1 213 ? -10.907 -19.697 7.979 1.00 83.62 213 GLN A C 1
ATOM 1708 O O . GLN A 1 213 ? -10.014 -20.410 7.517 1.00 83.62 213 GLN A O 1
ATOM 1713 N N . GLY A 1 214 ? -10.817 -19.133 9.185 1.00 82.38 214 GLY A N 1
ATOM 1714 C CA . GLY A 1 214 ? -9.678 -19.322 10.088 1.00 82.38 214 GLY A CA 1
ATOM 1715 C C . GLY A 1 214 ? -8.402 -18.561 9.705 1.00 82.38 214 GLY A C 1
ATOM 1716 O O . GLY A 1 214 ? -7.492 -18.463 10.531 1.00 82.38 214 GLY A O 1
ATOM 1717 N N . LYS A 1 215 ? -8.322 -17.970 8.504 1.00 90.31 215 LYS A N 1
ATOM 1718 C CA . LYS A 1 215 ? -7.217 -17.071 8.157 1.00 90.31 215 LYS A CA 1
ATOM 1719 C C . LYS A 1 215 ? -7.389 -15.709 8.821 1.00 90.31 215 LYS A C 1
ATOM 1721 O O . LYS A 1 215 ? -8.497 -15.190 8.957 1.00 90.31 215 LYS A O 1
ATOM 1726 N N . LYS A 1 216 ? -6.255 -15.128 9.211 1.00 94.62 216 LYS A N 1
ATOM 1727 C CA . LYS A 1 216 ? -6.164 -13.778 9.764 1.00 94.62 216 LYS A CA 1
ATOM 1728 C C . LYS A 1 216 ? -5.737 -12.821 8.666 1.00 94.62 216 LYS A C 1
ATOM 1730 O O . LYS A 1 216 ? -4.673 -12.991 8.074 1.00 94.62 216 LYS A O 1
ATOM 1735 N N . PHE A 1 217 ? -6.553 -11.804 8.446 1.00 96.44 217 PHE A N 1
ATOM 1736 C CA . PHE A 1 217 ? -6.196 -10.657 7.627 1.00 96.44 217 PHE A CA 1
ATOM 1737 C C . PHE A 1 217 ? -5.972 -9.460 8.537 1.00 96.44 217 PHE A C 1
ATOM 1739 O O . PHE A 1 217 ? -6.636 -9.321 9.560 1.00 96.44 217 PHE A O 1
ATOM 1746 N N . TYR A 1 218 ? -5.050 -8.589 8.168 1.00 97.06 218 TYR A N 1
ATOM 1747 C CA . TYR A 1 218 ? -4.771 -7.356 8.881 1.00 97.06 218 TYR A CA 1
ATOM 1748 C C . TYR A 1 218 ? -5.096 -6.195 7.964 1.00 97.06 218 TYR A C 1
ATOM 1750 O O . TYR A 1 218 ? -4.618 -6.150 6.830 1.00 97.06 218 TYR A O 1
ATOM 1758 N N . ILE A 1 219 ? -5.891 -5.260 8.461 1.00 97.19 219 ILE A N 1
ATOM 1759 C CA . ILE A 1 219 ? -6.145 -4.001 7.779 1.00 97.19 219 ILE A CA 1
ATOM 1760 C C . ILE A 1 219 ? -5.538 -2.869 8.593 1.00 97.19 219 ILE A C 1
ATOM 1762 O O . ILE A 1 219 ? -5.616 -2.869 9.821 1.00 97.19 219 ILE A O 1
ATOM 1766 N N . SER A 1 220 ? -4.943 -1.894 7.924 1.00 96.62 220 SER A N 1
ATOM 1767 C CA . SER A 1 220 ? -4.533 -0.655 8.577 1.00 96.62 220 SER A CA 1
ATOM 1768 C C . SER A 1 220 ? -4.713 0.535 7.658 1.00 96.62 220 SER A C 1
ATOM 1770 O O . SER A 1 220 ? -4.619 0.446 6.436 1.00 96.62 220 SER A O 1
ATOM 1772 N N . PHE A 1 221 ? -4.998 1.671 8.275 1.00 97.19 221 PHE A N 1
ATOM 1773 C CA . PHE A 1 221 ? -5.133 2.942 7.588 1.00 97.19 221 PHE A CA 1
ATOM 1774 C C . PHE A 1 221 ? -3.776 3.641 7.578 1.00 97.19 221 PHE A C 1
ATOM 1776 O O . PHE A 1 221 ? -3.136 3.810 8.617 1.00 97.19 221 PHE A O 1
ATOM 1783 N N . LEU A 1 222 ? -3.314 4.022 6.394 1.00 95.94 222 LEU A N 1
ATOM 1784 C CA . LEU A 1 222 ? -2.092 4.784 6.184 1.00 95.94 222 LEU A CA 1
ATOM 1785 C C . LEU A 1 222 ? -2.411 6.277 6.210 1.00 95.94 222 LEU A C 1
ATOM 1787 O O . LEU A 1 222 ? -3.466 6.712 5.751 1.00 95.94 222 LEU A O 1
ATOM 1791 N N . ASN A 1 223 ? -1.459 7.084 6.672 1.00 95.62 223 ASN A N 1
ATOM 1792 C CA . ASN A 1 223 ? -1.517 8.528 6.469 1.00 95.62 223 ASN A CA 1
ATOM 1793 C C . ASN A 1 223 ? -1.647 8.809 4.961 1.00 95.62 223 ASN A C 1
ATOM 1795 O O . ASN A 1 223 ? -0.858 8.280 4.174 1.00 95.62 223 ASN A O 1
ATOM 1799 N N . PHE A 1 224 ? -2.612 9.645 4.573 1.00 95.19 224 PHE A N 1
ATOM 1800 C CA . PHE A 1 224 ? -2.882 9.970 3.170 1.00 95.19 224 PHE A CA 1
ATOM 1801 C C . PHE A 1 224 ? -1.625 10.442 2.422 1.00 95.19 224 PHE A C 1
ATOM 1803 O O . PHE A 1 224 ? -1.318 9.935 1.348 1.00 95.19 224 PHE A O 1
ATOM 1810 N N . ASP A 1 225 ? -0.819 11.321 3.023 1.00 94.25 225 ASP A N 1
ATOM 1811 C CA . ASP A 1 225 ? 0.429 11.805 2.420 1.00 94.25 225 ASP A CA 1
ATOM 1812 C C . ASP A 1 225 ? 1.433 10.677 2.162 1.00 94.25 225 ASP A C 1
ATOM 1814 O O . ASP A 1 225 ? 2.138 10.669 1.150 1.00 94.25 225 ASP A O 1
ATOM 1818 N N . SER A 1 226 ? 1.504 9.719 3.089 1.00 93.12 226 SER A N 1
ATOM 1819 C CA . SER A 1 226 ? 2.373 8.547 2.984 1.00 93.12 226 SER A CA 1
ATOM 1820 C C . SER A 1 226 ? 1.868 7.586 1.910 1.00 93.12 226 SER A C 1
ATOM 1822 O O . SER A 1 226 ? 2.675 7.081 1.128 1.00 93.12 226 SER A O 1
ATOM 1824 N N . ALA A 1 227 ? 0.549 7.383 1.830 1.00 93.38 227 ALA A N 1
ATOM 1825 C CA . ALA A 1 227 ? -0.082 6.591 0.781 1.00 93.38 227 ALA A CA 1
ATOM 1826 C C . ALA A 1 227 ? 0.223 7.190 -0.597 1.00 93.38 227 ALA A C 1
ATOM 1828 O O . ALA A 1 227 ? 0.752 6.494 -1.455 1.00 93.38 227 ALA A O 1
ATOM 1829 N N . VAL A 1 228 ? 0.030 8.498 -0.777 1.00 93.12 228 VAL A N 1
ATOM 1830 C CA . VAL A 1 228 ? 0.363 9.216 -2.019 1.00 93.12 228 VAL A CA 1
ATOM 1831 C C . VAL A 1 228 ? 1.847 9.083 -2.339 1.00 93.12 228 VAL A C 1
ATOM 1833 O O . VAL A 1 228 ? 2.215 8.759 -3.465 1.00 93.12 228 VAL A O 1
ATOM 1836 N N . SER A 1 229 ? 2.722 9.262 -1.345 1.00 91.00 229 SER A N 1
ATOM 1837 C CA . SER A 1 229 ? 4.167 9.148 -1.547 1.00 91.00 229 SER A CA 1
ATOM 1838 C C . SER A 1 229 ? 4.628 7.762 -2.001 1.00 91.00 229 SER A C 1
ATOM 1840 O O . SER A 1 229 ? 5.633 7.684 -2.705 1.00 91.00 229 SER A O 1
ATOM 1842 N N . ARG A 1 230 ? 3.906 6.689 -1.648 1.00 87.62 230 ARG A N 1
ATOM 1843 C CA . ARG A 1 230 ? 4.191 5.318 -2.109 1.00 87.62 230 ARG A CA 1
ATOM 1844 C C . ARG A 1 230 ? 4.035 5.175 -3.627 1.00 87.62 230 ARG A C 1
ATOM 1846 O O . ARG A 1 230 ? 4.725 4.348 -4.219 1.00 87.62 230 ARG A O 1
ATOM 1853 N N . TYR A 1 231 ? 3.184 5.988 -4.254 1.00 83.06 231 TYR A N 1
ATOM 1854 C CA . TYR A 1 231 ? 2.876 5.894 -5.684 1.00 83.06 231 TYR A CA 1
ATOM 1855 C C . TYR A 1 231 ? 3.447 7.031 -6.544 1.00 83.06 231 TYR A C 1
ATOM 1857 O O . TYR A 1 231 ? 3.344 6.980 -7.762 1.00 83.06 231 TYR A O 1
ATOM 1865 N N . LYS A 1 232 ? 4.149 8.007 -5.952 1.00 77.25 232 LYS A N 1
ATOM 1866 C CA . LYS A 1 232 ? 4.773 9.128 -6.688 1.00 77.25 232 LYS A CA 1
ATOM 1867 C C . LYS A 1 232 ? 5.794 8.722 -7.759 1.00 77.25 232 LYS A C 1
ATOM 1869 O O . LYS A 1 232 ? 6.131 9.543 -8.599 1.00 77.25 232 LYS A O 1
ATOM 1874 N N . ASN A 1 233 ? 6.303 7.491 -7.720 1.00 77.94 233 ASN A N 1
ATOM 1875 C CA . ASN A 1 233 ? 7.363 7.016 -8.612 1.00 77.94 233 ASN A CA 1
ATOM 1876 C C . ASN A 1 233 ? 6.834 6.303 -9.868 1.00 77.94 233 ASN A C 1
ATOM 1878 O O . ASN A 1 233 ? 7.535 5.449 -10.416 1.00 77.94 233 ASN A O 1
ATOM 1882 N N . VAL A 1 234 ? 5.616 6.626 -10.316 1.00 86.19 234 VAL A N 1
ATOM 1883 C CA . VAL A 1 234 ? 5.112 6.127 -11.598 1.00 86.19 234 VAL A CA 1
ATOM 1884 C C . VAL A 1 234 ? 6.013 6.629 -12.723 1.00 86.19 234 VAL A C 1
ATOM 1886 O O . VAL A 1 234 ? 6.235 7.826 -12.900 1.00 86.19 234 VAL A O 1
ATOM 1889 N N . ALA A 1 235 ? 6.594 5.696 -13.468 1.00 89.94 235 ALA A N 1
ATOM 1890 C CA . ALA A 1 235 ? 7.462 6.025 -14.583 1.00 89.94 235 ALA A CA 1
ATOM 1891 C C . ALA A 1 235 ? 6.594 6.258 -15.819 1.00 89.94 235 ALA A C 1
ATOM 1893 O O . ALA A 1 235 ? 5.990 5.316 -16.328 1.00 89.94 235 ALA A O 1
ATOM 1894 N N . VAL A 1 236 ? 6.554 7.500 -16.296 1.00 91.06 236 VAL A N 1
ATOM 1895 C CA . VAL A 1 236 ? 5.813 7.897 -17.497 1.00 91.06 236 VAL A CA 1
ATOM 1896 C C . VAL A 1 236 ? 6.815 8.323 -18.557 1.00 91.06 236 VAL A C 1
ATOM 1898 O O . VAL A 1 236 ? 7.599 9.246 -18.338 1.00 91.06 236 VAL A O 1
ATOM 1901 N N . LYS A 1 237 ? 6.817 7.639 -19.699 1.00 90.56 237 LYS A N 1
ATOM 1902 C CA . LYS A 1 237 ? 7.703 7.968 -20.822 1.00 90.56 237 LYS A CA 1
ATOM 1903 C C . LYS A 1 237 ? 7.008 7.735 -22.165 1.00 90.56 237 LYS A C 1
ATOM 1905 O O . LYS A 1 237 ? 6.184 6.828 -22.251 1.00 90.56 237 LYS A O 1
ATOM 1910 N N . PRO A 1 238 ? 7.339 8.497 -23.219 1.00 87.19 238 PRO A N 1
ATOM 1911 C CA . PRO A 1 238 ? 6.944 8.145 -24.579 1.00 87.19 238 PRO A CA 1
ATOM 1912 C C . PRO A 1 238 ? 7.493 6.770 -24.975 1.00 87.19 238 PRO A C 1
ATOM 1914 O O . PRO A 1 238 ? 8.611 6.417 -24.594 1.00 87.19 238 PRO A O 1
ATOM 1917 N N . GLU A 1 239 ? 6.729 6.005 -25.756 1.00 86.00 239 GLU A N 1
ATOM 1918 C CA . GLU A 1 239 ? 7.185 4.717 -26.303 1.00 86.00 239 GLU A CA 1
ATOM 1919 C C . GLU A 1 239 ? 8.376 4.903 -27.260 1.00 86.00 239 GLU A C 1
ATOM 1921 O O . GLU A 1 239 ? 9.321 4.115 -27.268 1.00 86.00 239 GLU A O 1
ATOM 1926 N N . SER A 1 240 ? 8.366 5.992 -28.030 1.00 80.75 240 SER A N 1
ATOM 1927 C CA . SER A 1 240 ? 9.496 6.451 -28.837 1.00 80.75 240 SER A CA 1
ATOM 1928 C C . SER A 1 240 ? 9.511 7.979 -28.937 1.00 80.75 240 SER A C 1
ATOM 1930 O O . SER A 1 240 ? 8.537 8.651 -28.587 1.00 80.75 240 SER A O 1
ATOM 1932 N N . ASN A 1 241 ? 10.634 8.552 -29.379 1.00 72.38 241 ASN A N 1
ATOM 1933 C CA . ASN A 1 241 ? 10.776 10.003 -29.518 1.00 72.38 241 ASN A CA 1
ATOM 1934 C C . ASN A 1 241 ? 9.723 10.551 -30.494 1.00 72.38 241 ASN A C 1
ATOM 1936 O O . ASN A 1 241 ? 9.705 10.171 -31.661 1.00 72.38 241 ASN A O 1
ATOM 1940 N N . GLY A 1 242 ? 8.859 11.450 -30.016 1.00 66.81 242 GLY A N 1
ATOM 1941 C CA . GLY A 1 242 ? 7.763 12.013 -30.813 1.00 66.81 242 GLY A CA 1
ATOM 1942 C C . GLY A 1 242 ? 6.497 11.148 -30.877 1.00 66.81 242 GLY A C 1
ATOM 1943 O O . GLY A 1 242 ? 5.555 11.531 -31.564 1.00 66.81 242 GLY A O 1
ATOM 1944 N N . ALA A 1 243 ? 6.438 10.010 -30.176 1.00 76.25 243 ALA A N 1
ATOM 1945 C CA . ALA A 1 243 ? 5.251 9.160 -30.171 1.00 76.25 243 ALA A CA 1
ATOM 1946 C C . ALA A 1 243 ? 4.084 9.788 -29.402 1.00 76.25 243 ALA A C 1
ATOM 1948 O O . ALA A 1 243 ? 4.250 10.326 -28.307 1.00 76.25 243 ALA A O 1
ATOM 1949 N N . SER A 1 244 ? 2.878 9.602 -29.936 1.00 82.62 244 SER A N 1
ATOM 1950 C CA . SER A 1 244 ? 1.612 9.862 -29.240 1.00 82.62 244 SER A CA 1
ATOM 1951 C C . SER A 1 244 ? 1.228 8.748 -28.259 1.00 82.62 244 SER A C 1
ATOM 1953 O O . SER A 1 244 ? 0.160 8.796 -27.656 1.00 82.62 244 SER A O 1
ATOM 1955 N N . VAL A 1 245 ? 2.068 7.720 -28.117 1.00 88.50 245 VAL A N 1
ATOM 1956 C CA . VAL A 1 245 ? 1.871 6.611 -27.181 1.00 88.50 245 VAL A CA 1
ATOM 1957 C C . VAL A 1 245 ? 2.774 6.817 -25.970 1.00 88.50 245 VAL A C 1
ATOM 1959 O O . VAL A 1 245 ? 3.991 6.968 -26.109 1.00 88.50 245 VAL A O 1
ATOM 1962 N N . LEU A 1 246 ? 2.173 6.822 -24.782 1.00 90.81 246 LEU A N 1
ATOM 1963 C CA . LEU A 1 246 ? 2.870 6.855 -23.503 1.00 90.81 246 LEU A CA 1
ATOM 1964 C C . LEU A 1 246 ? 2.858 5.477 -22.856 1.00 90.81 246 LEU A C 1
ATOM 1966 O O . LEU A 1 246 ? 1.842 4.788 -22.826 1.00 90.81 246 LEU A O 1
ATOM 1970 N N . GLN A 1 247 ? 3.988 5.124 -22.266 1.00 93.25 247 GLN A N 1
ATOM 1971 C CA . GLN A 1 247 ? 4.154 3.969 -21.411 1.00 93.25 247 GLN A CA 1
ATOM 1972 C C . GLN A 1 247 ? 4.171 4.425 -19.953 1.00 93.25 247 GLN A C 1
ATOM 1974 O O . GLN A 1 247 ? 5.048 5.193 -19.544 1.00 93.25 247 GLN A O 1
ATOM 1979 N N . LEU A 1 248 ? 3.220 3.924 -19.170 1.00 93.62 248 LEU A N 1
ATOM 1980 C CA . LEU A 1 248 ? 3.203 4.041 -17.718 1.00 93.62 248 LEU A CA 1
ATOM 1981 C C . LEU A 1 248 ? 3.742 2.751 -17.120 1.00 93.62 248 LEU A C 1
ATOM 1983 O O . LEU A 1 248 ? 3.361 1.664 -17.547 1.00 93.62 248 LEU A O 1
ATOM 1987 N N . ALA A 1 249 ? 4.597 2.853 -16.112 1.00 94.44 249 ALA A N 1
ATOM 1988 C CA . ALA A 1 249 ? 5.114 1.695 -15.408 1.00 94.44 249 ALA A CA 1
ATOM 1989 C C . ALA A 1 249 ? 5.178 1.936 -13.906 1.00 94.44 249 ALA A C 1
ATOM 1991 O O . ALA A 1 249 ? 5.602 3.000 -13.455 1.00 94.44 249 ALA A O 1
ATOM 1992 N N . GLN A 1 250 ? 4.815 0.912 -13.139 1.00 93.62 250 GLN A N 1
ATOM 1993 C CA . GLN A 1 250 ? 4.825 0.963 -11.684 1.00 93.62 250 GLN A CA 1
ATOM 1994 C C . GLN A 1 250 ? 5.392 -0.335 -11.107 1.00 93.62 250 GLN A C 1
ATOM 1996 O O . GLN A 1 250 ? 5.180 -1.428 -11.641 1.00 93.62 250 GLN A O 1
ATOM 2001 N N . THR A 1 251 ? 6.133 -0.193 -10.009 1.00 93.25 251 THR A N 1
ATOM 2002 C CA . THR A 1 251 ? 6.808 -1.294 -9.315 1.00 93.25 251 THR A CA 1
ATOM 2003 C C . THR A 1 251 ? 6.218 -1.481 -7.917 1.00 93.25 251 THR A C 1
ATOM 2005 O O . THR A 1 251 ? 5.965 -0.504 -7.214 1.00 93.25 251 THR A O 1
ATOM 2008 N N . GLY A 1 252 ? 6.017 -2.725 -7.483 1.00 92.38 252 GLY A N 1
ATOM 2009 C CA . GLY A 1 252 ? 5.481 -3.032 -6.157 1.00 92.38 252 GLY A CA 1
ATOM 2010 C C . GLY A 1 252 ? 5.408 -4.527 -5.846 1.00 92.38 252 GLY A C 1
ATOM 2011 O O . GLY A 1 252 ? 5.744 -5.369 -6.672 1.00 92.38 252 GLY A O 1
ATOM 2012 N N . ASN A 1 253 ? 4.946 -4.860 -4.640 1.00 92.12 253 ASN A N 1
ATOM 2013 C CA . ASN A 1 253 ? 4.942 -6.242 -4.135 1.00 92.12 253 ASN A CA 1
ATOM 2014 C C . ASN A 1 253 ? 3.630 -6.998 -4.424 1.00 92.12 253 ASN A C 1
ATOM 2016 O O . ASN A 1 253 ? 3.557 -8.201 -4.193 1.00 92.12 253 ASN A O 1
ATOM 2020 N N . ASN A 1 254 ? 2.597 -6.316 -4.930 1.00 94.88 254 ASN A N 1
ATOM 2021 C CA . ASN A 1 254 ? 1.293 -6.901 -5.247 1.00 94.88 254 ASN A CA 1
ATOM 2022 C C . ASN A 1 254 ? 0.883 -6.516 -6.676 1.00 94.88 254 ASN A C 1
ATOM 2024 O O . ASN A 1 254 ? 0.834 -5.334 -7.015 1.00 94.88 254 ASN A O 1
ATOM 2028 N N . LYS A 1 255 ? 0.595 -7.518 -7.516 1.00 94.38 255 LYS A N 1
ATOM 2029 C CA . LYS A 1 255 ? 0.241 -7.309 -8.928 1.00 94.38 255 LYS A CA 1
ATOM 2030 C C . LYS A 1 255 ? -1.097 -6.589 -9.097 1.00 94.38 255 LYS A C 1
ATOM 2032 O O . LYS A 1 255 ? -1.158 -5.661 -9.892 1.00 94.38 255 LYS A O 1
ATOM 2037 N N . ALA A 1 256 ? -2.134 -6.991 -8.357 1.00 95.06 256 ALA A N 1
ATOM 2038 C CA . ALA A 1 256 ? -3.475 -6.412 -8.464 1.00 95.06 256 ALA A CA 1
ATOM 2039 C C . ALA A 1 256 ? -3.454 -4.912 -8.146 1.00 95.06 256 ALA A C 1
ATOM 2041 O O . ALA A 1 256 ? -3.920 -4.099 -8.937 1.00 95.06 256 ALA A O 1
ATOM 2042 N N . ARG A 1 257 ? -2.763 -4.531 -7.068 1.00 94.62 257 ARG A N 1
ATOM 2043 C CA . ARG A 1 257 ? -2.591 -3.130 -6.664 1.00 94.62 257 ARG A CA 1
ATOM 2044 C C . ARG A 1 257 ? -1.876 -2.296 -7.735 1.00 94.62 257 ARG A C 1
ATOM 2046 O O . ARG A 1 257 ? -2.225 -1.140 -7.938 1.00 94.62 257 ARG A O 1
ATOM 2053 N N . ILE A 1 258 ? -0.886 -2.866 -8.431 1.00 94.88 258 ILE A N 1
ATOM 2054 C CA . ILE A 1 258 ? -0.200 -2.188 -9.545 1.00 94.88 258 ILE A CA 1
ATOM 2055 C C . ILE A 1 258 ? -1.141 -2.022 -10.746 1.00 94.88 258 ILE A C 1
ATOM 2057 O O . ILE A 1 258 ? -1.176 -0.946 -11.335 1.00 94.88 258 ILE A O 1
ATOM 2061 N N . VAL A 1 259 ? -1.895 -3.066 -11.107 1.00 95.62 259 VAL A N 1
ATOM 2062 C CA . VAL A 1 259 ? -2.861 -3.020 -12.218 1.00 95.62 259 VAL A CA 1
ATOM 2063 C C . VAL A 1 259 ? -3.918 -1.949 -11.969 1.00 95.62 259 VAL A C 1
ATOM 2065 O O . VAL A 1 259 ? -4.134 -1.099 -12.833 1.00 95.62 259 VAL A O 1
ATOM 2068 N N . ASP A 1 260 ? -4.530 -1.945 -10.786 1.00 95.50 260 ASP A N 1
ATOM 2069 C CA . ASP A 1 260 ? -5.580 -0.985 -10.443 1.00 95.50 260 ASP A CA 1
ATOM 2070 C C . ASP A 1 260 ? -5.045 0.436 -10.344 1.00 95.50 260 ASP A C 1
ATOM 2072 O O . ASP A 1 260 ? -5.719 1.363 -10.785 1.00 95.50 260 ASP A O 1
ATOM 2076 N N . TYR A 1 261 ? -3.809 0.612 -9.868 1.00 94.81 261 TYR A N 1
ATOM 2077 C CA . TYR A 1 261 ? -3.151 1.912 -9.901 1.00 94.81 261 TYR A CA 1
ATOM 2078 C C . TYR A 1 261 ? -2.970 2.429 -11.327 1.00 94.81 261 TYR A C 1
ATOM 2080 O O . TYR A 1 261 ? -3.419 3.526 -11.636 1.00 94.81 261 TYR A O 1
ATOM 2088 N N . LEU A 1 262 ? -2.341 1.637 -12.206 1.00 94.81 262 LEU A N 1
ATOM 2089 C CA . LEU A 1 262 ? -2.074 2.042 -13.587 1.00 94.81 262 LEU A CA 1
ATOM 2090 C C . LEU A 1 262 ? -3.381 2.331 -14.331 1.00 94.81 262 LEU A C 1
ATOM 2092 O O . LEU A 1 262 ? -3.505 3.366 -14.977 1.00 94.81 262 LEU A O 1
ATOM 2096 N N . ASN A 1 263 ? -4.384 1.462 -14.190 1.00 95.12 263 ASN A N 1
ATOM 2097 C CA . ASN A 1 263 ? -5.702 1.673 -14.787 1.00 95.12 263 ASN A CA 1
ATOM 2098 C C . ASN A 1 263 ? -6.431 2.878 -14.172 1.00 95.12 263 ASN A C 1
ATOM 2100 O O . ASN A 1 263 ? -7.137 3.595 -14.878 1.00 95.12 263 ASN A O 1
ATOM 2104 N N . GLY A 1 264 ? -6.282 3.102 -12.866 1.00 94.56 264 GLY A N 1
ATOM 2105 C CA . GLY A 1 264 ? -6.843 4.241 -12.145 1.00 94.56 264 GLY A CA 1
ATOM 2106 C C . GLY A 1 264 ? -6.246 5.566 -12.605 1.00 94.56 264 GLY A C 1
ATOM 2107 O O . GLY A 1 264 ? -7.003 6.483 -12.906 1.00 94.56 264 GLY A O 1
ATOM 2108 N N . SER A 1 265 ? -4.922 5.641 -12.762 1.00 93.12 265 SER A N 1
ATOM 2109 C CA . SER A 1 265 ? -4.230 6.806 -13.326 1.00 93.12 265 SER A CA 1
ATOM 2110 C C . SER A 1 265 ? -4.746 7.154 -14.718 1.00 93.12 265 SER A C 1
ATOM 2112 O O . SER A 1 265 ? -5.031 8.312 -14.996 1.00 93.12 265 SER A O 1
ATOM 2114 N N . VAL A 1 266 ? -4.960 6.155 -15.578 1.00 92.75 266 VAL A N 1
ATOM 2115 C CA . VAL A 1 266 ? -5.515 6.386 -16.922 1.00 92.75 266 VAL A CA 1
ATOM 2116 C C . VAL A 1 266 ? -6.974 6.853 -16.879 1.00 92.75 266 VAL A C 1
ATOM 2118 O O . VAL A 1 266 ? -7.375 7.642 -17.720 1.00 92.75 266 VAL A O 1
ATOM 2121 N N . LYS A 1 267 ? -7.774 6.390 -15.911 1.00 92.88 267 LYS A N 1
ATOM 2122 C CA . LYS A 1 267 ? -9.180 6.811 -15.744 1.00 92.88 267 LYS A CA 1
ATOM 2123 C C . LYS A 1 267 ? -9.345 8.212 -15.147 1.00 92.88 267 LYS A C 1
ATOM 2125 O O . LYS A 1 267 ? -10.435 8.770 -15.248 1.00 92.88 267 LYS A O 1
ATOM 2130 N N . VAL A 1 268 ? -8.337 8.697 -14.426 1.00 91.25 268 VAL A N 1
ATOM 2131 C CA . VAL A 1 268 ? -8.322 10.028 -13.795 1.00 91.25 268 VAL A CA 1
ATOM 2132 C C . VAL A 1 268 ? -7.740 11.088 -14.736 1.00 91.25 268 VAL A C 1
ATOM 2134 O O . VAL A 1 268 ? -8.066 12.261 -14.591 1.00 91.25 268 VAL A O 1
ATOM 2137 N N . LEU A 1 269 ? -6.880 10.681 -15.677 1.00 84.62 269 LEU A N 1
ATOM 2138 C CA . LEU A 1 269 ? -6.350 11.543 -16.736 1.00 84.62 269 LEU A CA 1
ATOM 2139 C C . LEU A 1 269 ? -7.464 12.036 -17.673 1.00 84.62 269 LEU A C 1
ATOM 2141 O O . LEU A 1 269 ? -7.386 13.224 -18.058 1.00 84.62 269 LEU A O 1
#

Sequence (269 aa):
MAHEEDHISDVGSTFDFKGFVLKVISYWKLILFSITVSLAVAYYNNVRKLPVYRLENLISIKDDQNPFFTSNTSLTFNWGGTSDKVNTAITILGSRTHNEEVVERLGFYIDYKEDGEYQRVDAYGSTPFEVIADTSKFQAIGIDYTIQIVDDEHFNISAAIPNNFTVQSYGSKEKEGRNIGETAFNKQFQFGEKINTPFLNAVIARNDNALQQGKKFYISFLNFDSAVSRYKNVAVKPESNGASVLQLAQTGNNKARIVDYLNGSVKVL